Protein AF-A0A9E1IN15-F1 (afdb_monomer)

Structure (mmCIF, N/CA/C/O backbone):
data_AF-A0A9E1IN15-F1
#
_entry.id   AF-A0A9E1IN15-F1
#
loop_
_atom_site.group_PDB
_atom_site.id
_atom_site.type_symbol
_atom_site.label_atom_id
_atom_site.label_alt_id
_atom_site.label_comp_id
_atom_site.label_asym_id
_atom_site.label_entity_id
_atom_site.label_seq_id
_atom_site.pdbx_PDB_ins_code
_atom_site.Cartn_x
_atom_site.Cartn_y
_atom_site.Cartn_z
_atom_site.occupancy
_atom_site.B_iso_or_equiv
_atom_site.auth_seq_id
_atom_site.auth_comp_id
_atom_site.auth_asym_id
_atom_site.auth_atom_id
_atom_site.pdbx_PDB_model_num
ATOM 1 N N . MET A 1 1 ? -15.281 15.536 -15.758 1.00 27.16 1 MET A N 1
ATOM 2 C CA . MET A 1 1 ? -14.196 16.425 -15.290 1.00 27.16 1 MET A CA 1
ATOM 3 C C . MET A 1 1 ? -14.604 16.867 -13.894 1.00 27.16 1 MET A C 1
ATOM 5 O O . MET A 1 1 ? -15.656 17.480 -13.789 1.00 27.16 1 MET A O 1
ATOM 9 N N . ILE A 1 2 ? -13.903 16.438 -12.840 1.00 27.16 2 ILE A N 1
ATOM 10 C CA . ILE A 1 2 ? -14.243 16.814 -11.455 1.00 27.16 2 ILE A CA 1
ATOM 11 C C . ILE A 1 2 ? -13.610 18.193 -11.209 1.00 27.16 2 ILE A C 1
ATOM 13 O O . ILE A 1 2 ? -12.389 18.303 -11.334 1.00 27.16 2 ILE A O 1
ATOM 17 N N . PRO A 1 3 ? -14.390 19.254 -10.943 1.00 25.53 3 PRO A N 1
ATOM 18 C CA . PRO A 1 3 ? -13.851 20.591 -10.720 1.00 25.53 3 PRO A CA 1
ATOM 19 C C . PRO A 1 3 ? -12.896 20.632 -9.521 1.00 25.53 3 PRO A C 1
ATOM 21 O O . PRO A 1 3 ? -13.072 19.907 -8.542 1.00 25.53 3 PRO A O 1
ATOM 24 N N . ARG A 1 4 ? -11.890 21.510 -9.585 1.00 30.14 4 ARG A N 1
ATOM 25 C CA . ARG A 1 4 ? -10.843 21.689 -8.562 1.00 30.14 4 ARG A CA 1
ATOM 26 C C . ARG A 1 4 ? -11.421 21.954 -7.166 1.00 30.14 4 ARG A C 1
ATOM 28 O O . ARG A 1 4 ? -10.880 21.454 -6.182 1.00 30.14 4 ARG A O 1
ATOM 35 N N . GLU A 1 5 ? -12.539 22.673 -7.084 1.00 27.27 5 GLU A N 1
ATOM 36 C CA . GLU A 1 5 ? -13.287 22.871 -5.840 1.00 27.27 5 GLU A CA 1
ATOM 37 C C . GLU A 1 5 ? -13.858 21.573 -5.238 1.00 27.27 5 GLU A C 1
ATOM 39 O O . GLU A 1 5 ? -13.898 21.452 -4.019 1.00 27.27 5 GLU A O 1
ATOM 44 N N . GLN A 1 6 ? -14.225 20.563 -6.034 1.00 28.14 6 GLN A N 1
ATOM 45 C CA . GLN A 1 6 ? -14.775 19.302 -5.514 1.00 28.14 6 GLN A CA 1
ATOM 46 C C . GLN A 1 6 ? -13.704 18.398 -4.884 1.00 28.14 6 GLN A C 1
ATOM 48 O O . GLN A 1 6 ? -13.996 17.701 -3.919 1.00 28.14 6 GLN A O 1
ATOM 53 N N . VAL A 1 7 ? -12.454 18.450 -5.356 1.00 31.36 7 VAL A N 1
ATOM 54 C CA . VAL A 1 7 ? -11.326 17.700 -4.761 1.00 31.36 7 VAL A CA 1
ATOM 55 C C . VAL A 1 7 ? -10.975 18.234 -3.365 1.00 31.36 7 VAL A C 1
ATOM 57 O O . VAL A 1 7 ? -10.710 17.458 -2.450 1.00 31.36 7 VAL A O 1
ATOM 60 N N . LEU A 1 8 ? -11.033 19.558 -3.183 1.00 29.69 8 LEU A N 1
ATOM 61 C CA . LEU A 1 8 ? -10.812 20.216 -1.890 1.00 29.69 8 LEU A CA 1
ATOM 62 C C . LEU A 1 8 ? -11.999 20.027 -0.934 1.00 29.69 8 LEU A C 1
ATOM 64 O O . LEU A 1 8 ? -11.804 19.849 0.265 1.00 29.69 8 LEU A O 1
ATOM 68 N N . VAL A 1 9 ? -13.226 20.013 -1.463 1.00 29.39 9 VAL A N 1
ATOM 69 C CA . VAL A 1 9 ? -14.440 19.738 -0.683 1.00 29.39 9 VAL A CA 1
ATOM 70 C C . VAL A 1 9 ? -14.479 18.291 -0.196 1.00 29.39 9 VAL A C 1
ATOM 72 O O . VAL A 1 9 ? -14.886 18.080 0.939 1.00 29.39 9 VAL A O 1
ATOM 75 N N . LEU A 1 10 ? -13.996 17.318 -0.976 1.00 30.75 10 LEU A N 1
ATOM 76 C CA . LEU A 1 10 ? -13.870 15.930 -0.520 1.00 30.75 10 LEU A CA 1
ATOM 77 C C . LEU A 1 10 ? -12.906 15.835 0.674 1.00 30.75 10 LEU A C 1
ATOM 79 O O . LEU A 1 10 ? -13.307 15.355 1.724 1.00 30.75 10 LEU A O 1
ATOM 83 N N . ALA A 1 11 ? -11.707 16.422 0.593 1.00 31.83 11 ALA A N 1
ATOM 84 C CA . ALA A 1 11 ? -10.759 16.452 1.716 1.00 31.83 11 ALA A CA 1
ATOM 85 C C . ALA A 1 11 ? -11.288 17.211 2.960 1.00 31.83 11 ALA A C 1
ATOM 87 O O . ALA A 1 11 ? -11.011 16.830 4.098 1.00 31.83 11 ALA A O 1
ATOM 88 N N . ALA A 1 12 ? -12.088 18.266 2.769 1.00 30.22 12 ALA A N 1
ATOM 89 C CA . ALA A 1 12 ? -12.689 19.032 3.863 1.00 30.22 12 ALA A CA 1
ATOM 90 C C . ALA A 1 12 ? -13.914 18.336 4.497 1.00 30.22 12 ALA A C 1
ATOM 92 O O . ALA A 1 12 ? -14.091 18.411 5.718 1.00 30.22 12 ALA A O 1
ATOM 93 N N . GLN A 1 13 ? -14.738 17.646 3.699 1.00 28.88 13 GLN A N 1
ATOM 94 C CA . GLN A 1 13 ? -15.875 16.831 4.153 1.00 28.88 13 GLN A CA 1
ATOM 95 C C . GLN A 1 13 ? -15.416 15.553 4.870 1.00 28.88 13 GLN A C 1
ATOM 97 O O . GLN A 1 13 ? -16.058 15.142 5.838 1.00 28.88 13 GLN A O 1
ATOM 102 N N . GLU A 1 14 ? -14.262 15.000 4.488 1.00 36.75 14 GLU A N 1
ATOM 103 C CA . GLU A 1 14 ? -13.586 13.931 5.233 1.00 36.75 14 GLU A CA 1
ATOM 104 C C . GLU A 1 14 ? -13.243 14.363 6.661 1.00 36.75 14 GLU A C 1
ATOM 106 O O . GLU A 1 14 ? -13.531 13.645 7.620 1.00 36.75 14 GLU A O 1
ATOM 111 N N . SER A 1 15 ? -12.745 15.592 6.845 1.00 34.12 15 SER A N 1
ATOM 112 C CA . SER A 1 15 ? -12.464 16.111 8.188 1.00 34.12 15 SER A CA 1
ATOM 113 C C . SER A 1 15 ? -13.718 16.254 9.057 1.00 34.12 15 SER A C 1
ATOM 115 O O . SER A 1 15 ? -13.601 16.257 10.277 1.00 34.12 15 SER A O 1
ATOM 117 N N . SER A 1 16 ? -14.911 16.434 8.473 1.00 29.45 16 SER A N 1
ATOM 118 C CA . SER A 1 16 ? -16.148 16.716 9.217 1.00 29.45 16 SER A CA 1
ATOM 119 C C . SER A 1 16 ? -16.997 15.474 9.501 1.00 29.45 16 SER A C 1
ATOM 121 O O . SER A 1 16 ? -17.692 15.457 10.515 1.00 29.45 16 SER A O 1
ATOM 123 N N . ARG A 1 17 ? -16.904 14.413 8.687 1.00 33.03 17 ARG A N 1
ATOM 124 C CA . ARG A 1 17 ? -17.549 13.114 8.968 1.00 33.03 17 ARG A CA 1
ATOM 125 C C . ARG A 1 17 ? -16.711 12.210 9.871 1.00 33.03 17 ARG A C 1
ATOM 127 O O . ARG A 1 17 ? -17.271 11.588 10.768 1.00 33.03 17 ARG A O 1
ATOM 134 N N . LEU A 1 18 ? -15.384 12.215 9.734 1.00 34.28 18 LEU A N 1
ATOM 135 C CA . LEU A 1 18 ? -14.479 11.515 10.662 1.00 34.28 18 LEU A CA 1
ATOM 136 C C . LEU A 1 18 ? -14.349 12.227 12.022 1.00 34.28 18 LEU A C 1
ATOM 138 O O . LEU A 1 18 ? -13.999 11.607 13.027 1.00 34.28 18 LEU A O 1
ATOM 142 N N . ARG A 1 19 ? -14.734 13.511 12.077 1.00 34.16 19 ARG A N 1
ATOM 143 C CA . ARG A 1 19 ? -14.941 14.297 13.307 1.00 34.16 19 ARG A CA 1
ATOM 144 C C . ARG A 1 19 ? -15.939 13.654 14.279 1.00 34.16 19 ARG A C 1
ATOM 146 O O . ARG A 1 19 ? -15.857 13.928 15.466 1.00 34.16 19 ARG A O 1
ATOM 153 N N . GLY A 1 20 ? -16.856 12.811 13.793 1.00 26.72 20 GLY A N 1
ATOM 154 C CA . GLY A 1 20 ? -17.881 12.163 14.617 1.00 26.72 20 GLY A CA 1
ATOM 155 C C . GLY A 1 20 ? -17.454 10.867 15.316 1.00 26.72 20 GLY A C 1
ATOM 156 O O . GLY A 1 20 ? -18.243 10.348 16.097 1.00 26.72 20 GLY A O 1
ATOM 157 N N . GLY A 1 21 ? -16.254 10.334 15.045 1.00 33.56 21 GLY A N 1
ATOM 158 C CA . GLY A 1 21 ? -15.818 9.041 15.606 1.00 33.56 21 GLY A CA 1
ATOM 159 C C . GLY A 1 21 ? -14.362 8.958 16.078 1.00 33.56 21 GLY A C 1
ATOM 160 O O . GLY A 1 21 ? -14.040 8.067 16.858 1.00 33.56 21 GLY A O 1
ATOM 161 N N . LEU A 1 22 ? -13.484 9.877 15.650 1.00 34.28 22 LEU A N 1
ATOM 162 C CA . LEU A 1 22 ? -12.040 9.838 15.959 1.00 34.28 22 LEU A CA 1
ATOM 163 C C . LEU A 1 22 ? -11.517 11.036 16.760 1.00 34.28 22 LEU A C 1
ATOM 165 O O . LEU A 1 22 ? -10.339 11.061 17.109 1.00 34.28 22 LEU A O 1
ATOM 169 N N . VAL A 1 23 ? -12.356 12.033 17.052 1.00 32.78 23 VAL A N 1
ATOM 170 C CA . VAL A 1 23 ? -11.923 13.288 17.682 1.00 32.78 23 VAL A CA 1
ATOM 171 C C . VAL A 1 23 ? -12.600 13.459 19.037 1.00 32.78 23 VAL A C 1
ATOM 173 O O . VAL A 1 23 ? -13.522 14.246 19.177 1.00 32.78 23 VAL A O 1
ATOM 176 N N . ASP A 1 24 ? -12.094 12.746 20.040 1.00 28.42 24 ASP A N 1
ATOM 177 C CA . ASP A 1 24 ? -12.328 13.075 21.456 1.00 28.42 24 ASP A CA 1
ATOM 178 C C . ASP A 1 24 ? -10.993 13.203 22.219 1.00 28.42 24 ASP A C 1
ATOM 180 O O . ASP A 1 24 ? -10.857 12.864 23.390 1.00 28.42 24 ASP A O 1
ATOM 184 N N . ALA A 1 25 ? -9.966 13.701 21.519 1.00 30.14 25 ALA A N 1
ATOM 185 C CA . ALA A 1 25 ? -8.617 13.913 22.055 1.00 30.14 25 ALA A CA 1
ATOM 186 C C . ALA A 1 25 ? -8.134 15.379 21.983 1.00 30.14 25 ALA A C 1
ATOM 188 O O . ALA A 1 25 ? -6.949 15.642 22.153 1.00 30.14 25 ALA A O 1
ATOM 189 N N . GLY A 1 26 ? -9.030 16.348 21.746 1.00 24.02 26 GLY A N 1
ATOM 190 C CA . GLY A 1 26 ? -8.710 17.773 21.928 1.00 24.02 26 GLY A CA 1
ATOM 191 C C . GLY A 1 26 ? -7.828 18.431 20.855 1.00 24.02 26 GLY A C 1
ATOM 192 O O . GLY A 1 26 ? -7.171 19.426 21.149 1.00 24.02 26 GLY A O 1
ATOM 193 N N . TRP A 1 27 ? -7.820 17.929 19.615 1.00 28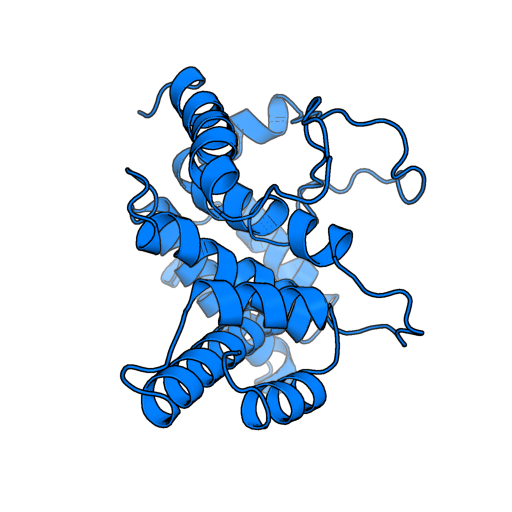.34 27 TRP A N 1
ATOM 194 C CA . TRP A 1 27 ? -7.049 18.528 18.515 1.00 28.34 27 TRP A CA 1
ATOM 195 C C . TRP A 1 27 ? -7.894 19.491 17.668 1.00 28.34 27 TRP A C 1
ATOM 197 O O . TRP A 1 27 ? -8.878 19.093 17.041 1.00 28.34 27 TRP A O 1
ATOM 207 N N . THR A 1 28 ? -7.494 20.764 17.615 1.00 24.17 28 THR A N 1
ATOM 208 C CA . THR A 1 28 ? -8.045 21.775 16.698 1.00 24.17 28 THR A CA 1
ATOM 209 C C . THR A 1 28 ? -7.416 21.606 15.312 1.00 24.17 28 THR A C 1
ATOM 211 O O . THR A 1 28 ? -6.206 21.742 15.160 1.00 24.17 28 THR A O 1
ATOM 214 N N . LEU A 1 29 ? -8.226 21.310 14.292 1.00 33.81 29 LEU A N 1
ATOM 215 C CA . LEU A 1 29 ? -7.780 21.180 12.899 1.00 33.81 29 LEU A CA 1
ATOM 216 C C . LEU A 1 29 ? -7.476 22.574 12.311 1.00 33.81 29 LEU A C 1
ATOM 218 O O . LEU A 1 29 ? -8.398 23.311 11.962 1.00 33.81 29 LEU A O 1
ATOM 222 N N . THR A 1 30 ? -6.199 22.931 12.186 1.00 27.64 30 THR A N 1
ATOM 223 C CA . THR A 1 30 ? -5.730 24.048 11.348 1.00 27.64 30 THR A CA 1
ATOM 224 C C . THR A 1 30 ? -4.791 23.486 10.280 1.00 27.64 30 THR A C 1
ATOM 226 O O . THR A 1 30 ? -3.739 22.978 10.636 1.00 27.64 30 THR A O 1
ATOM 229 N N . ASP A 1 31 ? -5.227 23.523 9.015 1.00 30.30 31 ASP A N 1
ATOM 230 C CA . ASP A 1 31 ? -4.510 23.251 7.752 1.00 30.30 31 ASP A CA 1
ATOM 231 C C . ASP A 1 31 ? -3.386 22.185 7.738 1.00 30.30 31 ASP A C 1
ATOM 233 O O . ASP A 1 31 ? -2.277 22.359 8.229 1.00 30.30 31 ASP A O 1
ATOM 237 N N . THR A 1 32 ? -3.704 21.068 7.078 1.00 38.19 32 THR A N 1
ATOM 238 C CA . THR A 1 32 ? -3.012 19.769 7.042 1.00 38.19 32 THR A CA 1
ATOM 239 C C . THR A 1 32 ? -1.691 19.724 6.259 1.00 38.19 32 THR A C 1
ATOM 241 O O . THR A 1 32 ? -1.639 20.135 5.099 1.00 38.19 32 THR A O 1
ATOM 244 N N . ASP A 1 33 ? -0.685 19.078 6.854 1.00 36.41 33 ASP A N 1
ATOM 245 C CA . ASP A 1 33 ? 0.590 18.636 6.271 1.00 36.41 33 ASP A CA 1
ATOM 246 C C . ASP A 1 33 ? 0.461 17.306 5.516 1.00 36.41 33 ASP A C 1
ATOM 248 O O . ASP A 1 33 ? 0.051 16.323 6.110 1.00 36.41 33 ASP A O 1
ATOM 252 N N . CYS A 1 34 ? 0.874 17.190 4.250 1.00 40.75 34 CYS A N 1
ATOM 253 C CA . CYS A 1 34 ? 1.199 15.874 3.674 1.00 40.75 34 CYS A CA 1
ATOM 254 C C . CYS A 1 34 ? 2.309 15.986 2.624 1.00 40.75 34 CYS A C 1
ATOM 256 O O . CYS A 1 34 ? 2.276 16.871 1.770 1.00 40.75 34 CYS A O 1
ATOM 258 N N . GLY A 1 35 ? 3.267 15.056 2.634 1.00 36.53 35 GLY A N 1
ATOM 259 C CA . GLY A 1 35 ? 4.293 14.950 1.597 1.00 36.53 35 GLY A CA 1
ATOM 260 C C . GLY A 1 35 ? 3.909 13.904 0.554 1.00 36.53 35 GLY A C 1
ATOM 261 O O . GLY A 1 35 ? 3.852 12.731 0.890 1.00 36.53 35 GLY A O 1
ATOM 262 N N . MET A 1 36 ? 3.697 14.299 -0.707 1.00 37.69 36 MET A N 1
ATOM 263 C CA . MET A 1 36 ? 3.670 13.339 -1.820 1.00 37.69 36 MET A CA 1
ATOM 264 C C . MET A 1 36 ? 5.094 12.829 -2.069 1.00 37.69 36 MET A C 1
ATOM 266 O O . MET A 1 36 ? 5.941 13.548 -2.611 1.00 37.69 36 MET A O 1
ATOM 270 N N . GLY A 1 37 ? 5.389 11.607 -1.641 1.00 34.16 37 GLY A N 1
ATOM 271 C CA . GLY A 1 37 ? 6.716 11.023 -1.726 1.00 34.16 37 GLY A CA 1
ATOM 272 C C . GLY A 1 37 ? 7.048 10.463 -3.112 1.00 34.16 37 GLY A C 1
ATOM 273 O O . GLY A 1 37 ? 6.373 9.597 -3.648 1.00 34.16 37 GLY A O 1
ATOM 274 N N . THR A 1 38 ? 8.219 10.856 -3.623 1.00 36.44 38 THR A N 1
ATOM 275 C CA . THR A 1 38 ? 9.099 10.132 -4.576 1.00 36.44 38 THR A CA 1
ATOM 276 C C . THR A 1 38 ? 9.026 10.388 -6.088 1.00 36.44 38 THR A C 1
ATOM 278 O O . THR A 1 38 ? 10.039 10.129 -6.736 1.00 36.44 38 THR A O 1
ATOM 281 N N . TYR A 1 39 ? 7.973 10.979 -6.669 1.00 35.81 39 TYR A N 1
ATOM 282 C CA . TYR A 1 39 ? 8.012 11.362 -8.105 1.00 35.81 39 TYR A CA 1
ATOM 283 C C . TYR A 1 39 ? 8.665 12.711 -8.391 1.00 35.81 39 TYR A C 1
ATOM 285 O O . TYR A 1 39 ? 9.141 12.952 -9.497 1.00 35.81 39 TYR A O 1
ATOM 293 N N . PHE A 1 40 ? 8.726 13.574 -7.382 1.00 30.38 40 PHE A N 1
ATOM 294 C CA . PHE A 1 40 ? 9.215 14.940 -7.502 1.00 30.38 40 PHE A CA 1
ATOM 295 C C . PHE A 1 40 ? 10.371 15.151 -6.522 1.00 30.38 40 PHE A C 1
ATOM 297 O O . PHE A 1 40 ? 10.234 15.853 -5.527 1.00 30.38 40 PHE A O 1
ATOM 304 N N . ARG A 1 41 ? 11.512 14.491 -6.758 1.00 25.17 41 ARG A N 1
ATOM 305 C CA . ARG A 1 41 ? 12.757 14.835 -6.058 1.00 25.17 41 ARG A CA 1
ATOM 306 C C . ARG A 1 41 ? 13.463 15.959 -6.812 1.00 25.17 41 ARG A C 1
ATOM 308 O O . ARG A 1 41 ? 14.225 15.684 -7.730 1.00 25.17 41 ARG A O 1
ATOM 315 N N . ASP A 1 42 ? 13.231 17.191 -6.371 1.00 22.20 42 ASP A N 1
ATOM 316 C CA . ASP A 1 42 ? 14.348 18.114 -6.171 1.00 22.20 42 ASP A CA 1
ATOM 317 C C . ASP A 1 42 ? 14.801 17.959 -4.713 1.00 22.20 42 ASP A C 1
ATOM 319 O O . ASP A 1 42 ? 13.988 17.792 -3.803 1.00 22.20 42 ASP A O 1
ATOM 323 N N . ILE A 1 43 ? 16.115 17.916 -4.544 1.00 24.75 43 ILE A N 1
ATOM 324 C CA . ILE A 1 43 ? 16.871 17.743 -3.304 1.00 24.75 43 ILE A CA 1
ATOM 325 C C . ILE A 1 43 ? 16.629 18.922 -2.335 1.00 24.75 43 ILE A C 1
ATOM 327 O O . ILE A 1 43 ? 16.399 20.038 -2.786 1.00 24.75 43 ILE A O 1
ATOM 331 N N . ASP A 1 44 ? 16.708 18.626 -1.027 1.00 21.39 44 ASP A N 1
ATOM 332 C CA . ASP A 1 44 ? 16.627 19.513 0.158 1.00 21.39 44 ASP A CA 1
ATOM 333 C C . ASP A 1 44 ? 15.264 19.669 0.864 1.00 21.39 44 ASP A C 1
ATOM 335 O O . ASP A 1 44 ? 14.669 20.740 0.876 1.00 21.39 44 ASP A O 1
ATOM 339 N N . ALA A 1 45 ? 14.805 18.613 1.554 1.00 24.98 45 ALA A N 1
ATOM 340 C CA . ALA A 1 45 ? 13.934 18.741 2.737 1.00 24.98 45 ALA A CA 1
ATOM 341 C C . ALA A 1 45 ? 13.891 17.423 3.540 1.00 24.98 45 ALA A C 1
ATOM 343 O O . ALA A 1 45 ? 12.972 16.619 3.408 1.00 24.98 45 ALA A O 1
ATOM 344 N N . ILE A 1 46 ? 14.913 17.177 4.366 1.00 27.30 46 ILE A N 1
ATOM 345 C CA . ILE A 1 46 ? 14.865 16.169 5.449 1.00 27.30 46 ILE A CA 1
ATOM 346 C C . ILE A 1 46 ? 14.558 16.821 6.812 1.00 27.30 46 ILE A C 1
ATOM 348 O O . ILE A 1 46 ? 14.416 16.129 7.813 1.00 27.30 46 ILE A O 1
ATOM 352 N N . ALA A 1 47 ? 14.369 18.136 6.892 1.00 24.62 47 ALA A N 1
ATOM 353 C CA . ALA A 1 47 ? 14.167 18.812 8.167 1.00 24.62 47 ALA A CA 1
ATOM 354 C C . ALA A 1 47 ? 12.899 19.667 8.155 1.00 24.62 47 ALA A C 1
ATOM 356 O O . ALA A 1 47 ? 12.679 20.425 7.218 1.00 24.62 47 ALA A O 1
ATOM 357 N N . HIS A 1 48 ? 12.148 19.563 9.255 1.00 24.64 48 HIS A N 1
ATOM 358 C CA . HIS A 1 48 ? 11.029 20.412 9.683 1.00 24.64 48 HIS A CA 1
ATOM 359 C C . HIS A 1 48 ? 9.615 19.908 9.364 1.00 24.64 48 HIS A C 1
ATOM 361 O O . HIS A 1 48 ? 8.886 20.460 8.554 1.00 24.64 48 HIS A O 1
ATOM 367 N N . TYR A 1 49 ? 9.193 18.930 10.173 1.00 33.00 49 TYR A N 1
ATOM 368 C CA . TYR A 1 49 ? 7.796 18.657 10.549 1.00 33.00 49 TYR A CA 1
ATOM 369 C C . TYR A 1 49 ? 7.171 19.795 11.404 1.00 33.00 49 TYR A C 1
ATOM 371 O O . TYR A 1 49 ? 6.428 19.520 12.340 1.00 33.00 49 TYR A O 1
ATOM 379 N N . ALA A 1 50 ? 7.530 21.065 11.173 1.00 27.00 50 ALA A N 1
ATOM 380 C CA . ALA A 1 50 ? 7.219 22.150 12.113 1.00 27.00 50 ALA A CA 1
ATOM 381 C C . ALA A 1 50 ? 6.328 23.276 11.567 1.00 27.00 50 ALA A C 1
ATOM 383 O O . ALA A 1 50 ? 5.784 24.000 12.388 1.00 27.00 50 ALA A O 1
ATOM 384 N N . ASP A 1 51 ? 6.132 23.426 10.250 1.00 27.45 51 ASP A N 1
ATOM 385 C CA . ASP A 1 51 ? 5.313 24.525 9.716 1.00 27.45 51 ASP A CA 1
ATOM 386 C C . ASP A 1 51 ? 4.502 24.110 8.483 1.00 27.45 51 ASP A C 1
ATOM 388 O O . ASP A 1 51 ? 5.020 23.937 7.376 1.00 27.45 51 ASP A O 1
ATOM 392 N N . SER A 1 52 ? 3.200 23.963 8.708 1.00 31.08 52 SER A N 1
ATOM 393 C CA . SER A 1 52 ? 2.309 23.136 7.910 1.00 31.08 52 SER A CA 1
ATOM 394 C C . SER A 1 52 ? 1.712 23.820 6.680 1.00 31.08 52 SER A C 1
ATOM 396 O O . SER A 1 52 ? 0.712 24.531 6.801 1.00 31.08 52 SER A O 1
ATOM 398 N N . ARG A 1 53 ? 2.293 23.636 5.477 1.00 29.47 53 ARG A N 1
ATOM 399 C CA . ARG A 1 53 ? 1.704 24.100 4.194 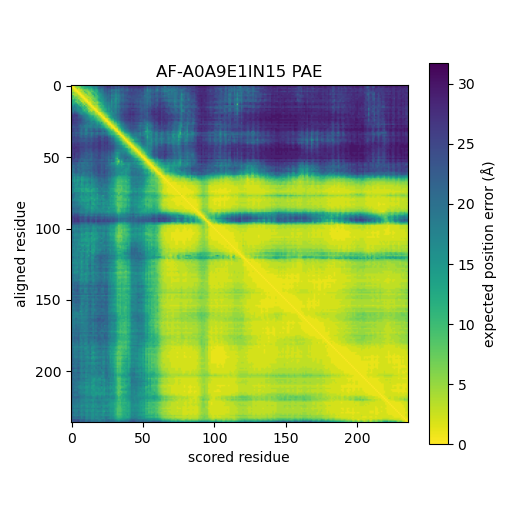1.00 29.47 53 ARG A CA 1
ATOM 400 C C . ARG A 1 53 ? 2.067 23.225 2.988 1.00 29.47 53 ARG A C 1
ATOM 402 O O . ARG A 1 53 ? 3.228 22.909 2.746 1.00 29.47 53 ARG A O 1
ATOM 409 N N . TRP A 1 54 ? 1.069 22.954 2.142 1.00 38.12 54 TRP A N 1
ATOM 410 C CA . TRP A 1 54 ? 1.230 22.297 0.839 1.00 38.12 54 TRP A CA 1
ATOM 411 C C . TRP A 1 54 ? 1.771 23.224 -0.254 1.00 38.12 54 TRP A C 1
ATOM 413 O O . TRP A 1 54 ? 1.237 24.308 -0.490 1.00 38.12 54 TRP A O 1
ATOM 423 N N . ILE A 1 55 ? 2.720 22.722 -1.047 1.00 33.03 55 ILE A N 1
ATOM 424 C CA . ILE A 1 55 ? 3.072 23.286 -2.355 1.00 33.03 55 ILE A CA 1
ATOM 425 C C . ILE A 1 55 ? 2.952 22.174 -3.398 1.00 33.03 55 ILE A C 1
ATOM 427 O O . ILE A 1 55 ? 3.905 21.441 -3.657 1.00 33.03 55 ILE A O 1
ATOM 431 N N . ILE A 1 56 ? 1.791 22.050 -4.048 1.00 35.06 56 ILE A N 1
ATOM 432 C CA . ILE A 1 56 ? 1.737 21.305 -5.310 1.00 35.06 56 ILE A CA 1
ATOM 433 C C . ILE A 1 56 ? 2.309 22.229 -6.382 1.00 35.06 56 ILE A C 1
ATOM 435 O O . ILE A 1 56 ? 1.686 23.232 -6.736 1.00 35.06 56 ILE A O 1
ATOM 439 N N . ARG A 1 57 ? 3.511 21.926 -6.891 1.00 29.50 57 ARG A N 1
ATOM 440 C CA . ARG A 1 57 ? 4.092 22.713 -7.988 1.00 29.50 57 ARG A CA 1
ATOM 441 C C . ARG A 1 57 ? 3.101 22.704 -9.168 1.00 29.50 57 ARG A C 1
ATOM 443 O O . ARG A 1 57 ? 2.719 21.619 -9.606 1.00 29.50 57 ARG A O 1
ATOM 450 N N . PRO A 1 58 ? 2.703 23.860 -9.732 1.00 30.03 58 PRO A N 1
ATOM 451 C CA . PRO A 1 58 ? 1.740 23.919 -10.839 1.00 30.03 58 PRO A CA 1
ATOM 452 C C . PRO A 1 58 ? 2.112 23.031 -12.041 1.00 30.03 58 PRO A C 1
ATOM 454 O O . PRO A 1 58 ? 1.243 22.463 -12.696 1.00 30.03 58 PRO A O 1
ATOM 457 N N . ALA A 1 59 ? 3.412 22.836 -12.286 1.00 32.34 59 ALA A N 1
ATOM 458 C CA . ALA A 1 59 ? 3.920 21.938 -13.322 1.00 32.34 59 ALA A CA 1
ATOM 459 C C . ALA A 1 59 ? 3.597 20.445 -13.075 1.00 32.34 59 ALA A C 1
ATOM 461 O O . ALA A 1 59 ? 3.388 19.698 -14.031 1.00 32.34 59 ALA A O 1
ATOM 462 N N . ALA A 1 60 ? 3.511 20.008 -11.813 1.00 37.38 60 ALA A N 1
ATOM 463 C CA . ALA A 1 60 ? 3.149 18.640 -11.434 1.00 37.38 60 ALA A CA 1
ATOM 464 C C . ALA A 1 60 ? 1.647 18.370 -11.631 1.00 37.38 60 ALA A C 1
ATOM 466 O O . ALA A 1 60 ? 1.274 17.311 -12.118 1.00 37.38 60 ALA A O 1
ATOM 467 N N . VAL A 1 61 ? 0.782 19.350 -11.339 1.00 36.78 61 VAL A N 1
ATOM 468 C CA . VAL A 1 61 ? -0.677 19.236 -11.563 1.00 36.78 61 VAL A CA 1
ATOM 469 C C . VAL A 1 61 ? -1.009 19.123 -13.048 1.00 36.78 61 VAL A C 1
ATOM 471 O O . VAL A 1 61 ? -1.877 18.346 -13.428 1.00 36.78 61 VAL A O 1
ATOM 474 N N . ASN A 1 62 ? -0.300 19.870 -13.896 1.00 39.69 62 ASN A N 1
ATOM 475 C CA . ASN A 1 62 ? -0.545 19.862 -15.340 1.00 39.69 62 ASN A CA 1
ATOM 476 C C . ASN A 1 62 ? -0.025 18.596 -16.042 1.00 39.69 62 ASN A C 1
ATOM 478 O O . ASN A 1 62 ? -0.435 18.317 -17.165 1.00 39.69 62 ASN A O 1
ATOM 482 N N . SER A 1 63 ? 0.870 17.839 -15.402 1.00 49.22 63 SER A N 1
ATOM 483 C CA . SER A 1 63 ? 1.449 16.601 -15.944 1.00 49.22 63 SER A CA 1
ATOM 484 C C . SER A 1 63 ? 0.903 15.328 -15.287 1.00 49.22 63 SER A C 1
ATOM 486 O O . SER A 1 63 ? 1.130 14.235 -15.808 1.00 49.22 63 SER A O 1
ATOM 488 N N . PHE A 1 64 ? 0.165 15.450 -14.179 1.00 56.75 64 PHE A N 1
ATOM 489 C CA . PHE A 1 64 ? -0.442 14.328 -13.473 1.00 56.75 64 PHE A CA 1
ATOM 490 C C . PHE A 1 64 ? -1.913 14.159 -13.880 1.00 56.75 64 PHE A C 1
ATOM 492 O O . PHE A 1 64 ? -2.696 15.105 -13.755 1.00 56.75 64 PHE A O 1
ATOM 499 N N . PRO A 1 65 ? -2.335 12.973 -14.352 1.00 64.50 65 PRO A N 1
ATOM 500 C CA . PRO A 1 65 ? -3.730 12.757 -14.705 1.00 64.50 65 PRO A CA 1
ATOM 501 C C . PRO A 1 65 ? -4.634 12.985 -13.487 1.00 64.50 65 PRO A C 1
ATOM 503 O O . PRO A 1 65 ? -4.521 12.284 -12.485 1.00 64.50 65 PRO A O 1
ATOM 506 N N . GLN A 1 66 ? -5.565 13.942 -13.583 1.00 66.06 66 GLN A N 1
ATOM 507 C CA . GLN A 1 66 ? -6.456 14.328 -12.475 1.00 66.06 66 GLN A CA 1
ATOM 508 C C . GLN A 1 66 ? -7.220 13.144 -11.874 1.00 66.06 66 GLN A C 1
ATOM 510 O O . GLN A 1 66 ? -7.505 13.123 -10.681 1.00 66.06 66 GLN A O 1
ATOM 515 N N . VAL A 1 67 ? -7.518 12.140 -12.701 1.00 67.56 67 VAL A N 1
ATOM 516 C CA . VAL A 1 67 ? -8.202 10.915 -12.282 1.00 67.56 67 VAL A CA 1
ATOM 517 C C . VAL A 1 67 ? -7.425 10.152 -11.197 1.00 67.56 67 VAL A C 1
ATOM 519 O O . VAL A 1 67 ? -8.036 9.482 -10.377 1.00 67.56 67 VAL A O 1
ATOM 522 N N . LEU A 1 68 ? -6.096 10.290 -11.134 1.00 72.81 68 LEU A N 1
ATOM 523 C CA . LEU A 1 68 ? -5.234 9.610 -10.162 1.00 72.81 68 LEU A CA 1
ATOM 524 C C . LEU A 1 68 ? -5.073 10.385 -8.843 1.00 72.81 68 LEU A C 1
ATOM 526 O O . LEU A 1 68 ? -4.455 9.876 -7.912 1.00 72.81 68 LEU A O 1
ATOM 530 N N . LEU A 1 69 ? -5.602 11.611 -8.739 1.00 72.94 69 LEU A N 1
ATOM 531 C CA . LEU A 1 69 ? -5.417 12.449 -7.548 1.00 72.94 69 LEU A CA 1
ATOM 532 C C . LEU A 1 69 ? -6.112 11.877 -6.313 1.00 72.94 69 LEU A C 1
ATOM 534 O O . LEU A 1 69 ? -5.561 11.964 -5.224 1.00 72.94 69 LEU A O 1
ATOM 538 N N . SER A 1 70 ? -7.296 11.283 -6.478 1.00 74.12 70 SER A N 1
ATOM 539 C CA . SER A 1 70 ? -8.045 10.695 -5.362 1.00 74.12 70 SER A CA 1
ATOM 540 C C . SER A 1 70 ? -7.294 9.535 -4.686 1.00 74.12 70 SER A C 1
ATOM 542 O O . SER A 1 70 ? -7.017 9.656 -3.491 1.00 74.12 70 SER A O 1
ATOM 544 N N . PRO A 1 71 ? -6.883 8.462 -5.398 1.00 76.81 71 PRO A N 1
ATOM 545 C CA . PRO A 1 71 ? -6.120 7.384 -4.766 1.00 76.81 71 PRO A CA 1
ATOM 546 C C . PRO A 1 71 ? -4.752 7.862 -4.261 1.00 76.81 71 PRO A C 1
ATOM 548 O O . PRO A 1 71 ? -4.304 7.419 -3.209 1.00 76.81 71 PRO A O 1
ATOM 551 N N . MET A 1 72 ? -4.110 8.822 -4.938 1.00 80.31 72 MET A N 1
ATOM 552 C CA . MET A 1 72 ? -2.8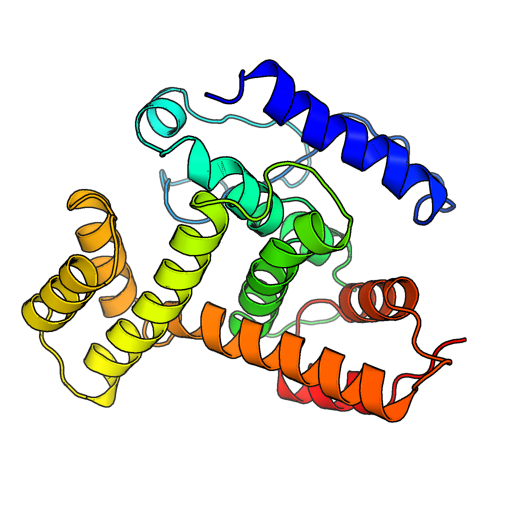60 9.412 -4.447 1.00 80.31 72 MET A CA 1
ATOM 553 C C . MET A 1 72 ? -3.046 10.156 -3.117 1.00 80.31 72 MET A C 1
ATOM 555 O O . MET A 1 72 ? -2.236 10.002 -2.208 1.00 80.31 72 MET A O 1
ATOM 559 N N . ALA A 1 73 ? -4.114 10.946 -2.977 1.00 76.25 73 ALA A N 1
ATOM 560 C CA . ALA A 1 73 ? -4.408 11.654 -1.734 1.00 76.25 73 ALA A CA 1
ATOM 561 C C . ALA A 1 73 ? -4.662 10.673 -0.582 1.00 76.25 73 ALA A C 1
ATOM 563 O O . ALA A 1 73 ? -4.134 10.865 0.510 1.00 76.25 73 ALA A O 1
ATOM 564 N N . ALA A 1 74 ? -5.399 9.591 -0.839 1.00 79.19 74 ALA A N 1
ATOM 565 C CA . ALA A 1 74 ? -5.613 8.537 0.146 1.00 79.19 74 ALA A CA 1
ATOM 566 C C . ALA A 1 74 ? -4.301 7.854 0.564 1.00 79.19 74 ALA A C 1
ATOM 568 O O . ALA A 1 74 ? -4.101 7.589 1.747 1.00 79.19 74 ALA A O 1
ATOM 569 N N . HIS A 1 75 ? -3.397 7.623 -0.393 1.00 87.69 75 HIS A N 1
ATOM 570 C CA . HIS A 1 75 ? -2.091 7.005 -0.166 1.00 87.69 75 HIS A CA 1
ATOM 571 C C . HIS A 1 75 ? -1.152 7.885 0.670 1.00 87.69 75 HIS A C 1
ATOM 573 O O . HIS A 1 75 ? -0.562 7.419 1.639 1.00 87.69 75 HIS A O 1
ATOM 579 N N . GLU A 1 76 ? -1.000 9.157 0.308 1.00 79.75 76 GLU A N 1
ATOM 580 C CA . GLU A 1 76 ? 0.019 10.040 0.896 1.00 79.75 76 GLU A CA 1
ATOM 581 C C . GLU A 1 76 ? -0.479 10.772 2.151 1.00 79.75 76 GLU A C 1
ATOM 583 O O . GLU A 1 76 ? 0.295 11.044 3.069 1.00 79.75 76 GLU A O 1
ATOM 588 N N . CYS A 1 77 ? -1.778 11.077 2.217 1.00 77.06 77 CYS A N 1
ATOM 589 C CA . CYS A 1 77 ? -2.390 11.806 3.324 1.00 77.06 77 CYS A CA 1
ATOM 590 C C . CYS A 1 77 ? -3.208 10.895 4.232 1.00 77.06 77 CYS A C 1
ATOM 592 O O . CYS A 1 77 ? -2.694 10.203 5.110 1.00 77.06 77 CYS A O 1
ATOM 594 N N . TRP A 1 78 ? -4.521 10.965 4.033 1.00 71.12 78 TRP A N 1
ATOM 595 C CA . TRP A 1 78 ? -5.531 10.456 4.908 1.00 71.12 78 TRP A CA 1
ATOM 596 C C . TRP A 1 78 ? -6.385 9.492 4.095 1.00 71.12 78 TRP A C 1
ATOM 598 O O . TRP A 1 78 ? -6.959 9.911 3.085 1.00 71.12 78 TRP A O 1
ATOM 608 N N . PRO A 1 79 ? -6.487 8.223 4.512 1.00 81.19 79 PRO A N 1
ATOM 609 C CA . PRO A 1 79 ? -5.965 7.660 5.766 1.00 81.19 79 PRO A CA 1
ATOM 610 C C . PRO A 1 79 ? -4.530 7.079 5.689 1.00 81.19 79 PRO A C 1
ATOM 612 O O . PRO A 1 79 ? -4.122 6.368 6.603 1.00 81.19 79 PRO A O 1
ATOM 615 N N . GLY A 1 80 ? -3.769 7.328 4.617 1.00 86.69 80 GLY A N 1
ATOM 616 C CA . GLY A 1 80 ? -2.475 6.690 4.328 1.00 86.69 80 GLY A CA 1
ATOM 617 C C . GLY A 1 80 ? -1.259 7.158 5.144 1.00 86.69 80 GLY A C 1
ATOM 618 O O . GLY A 1 80 ? -1.268 7.130 6.378 1.00 86.69 80 GLY A O 1
ATOM 619 N N . HIS A 1 81 ? -0.157 7.484 4.454 1.00 84.81 81 HIS A N 1
ATOM 620 C CA . HIS A 1 81 ? 1.167 7.708 5.058 1.00 84.81 81 HIS A CA 1
ATOM 621 C C . HIS A 1 81 ? 1.152 8.776 6.147 1.00 84.81 81 HIS A C 1
ATOM 623 O O . HIS A 1 81 ? 1.684 8.522 7.227 1.00 84.81 81 HIS A O 1
ATOM 629 N N . HIS A 1 82 ? 0.543 9.941 5.905 1.00 78.88 82 HIS A N 1
ATOM 630 C CA . HIS A 1 82 ? 0.513 11.019 6.897 1.00 78.88 82 HIS A CA 1
ATOM 631 C C . HIS A 1 82 ? -0.087 10.552 8.227 1.00 78.88 82 HIS A C 1
ATOM 633 O O . HIS A 1 82 ? 0.534 10.732 9.274 1.00 78.88 82 HIS A O 1
ATOM 639 N N . LEU A 1 83 ? -1.245 9.887 8.186 1.00 78.88 83 LEU A N 1
ATOM 640 C CA . LEU A 1 83 ? -1.904 9.388 9.392 1.00 78.88 83 LEU A CA 1
ATOM 641 C C . LEU A 1 83 ? -1.068 8.316 10.105 1.00 78.88 83 LEU A C 1
ATOM 643 O O . LEU A 1 83 ? -0.912 8.365 11.326 1.00 78.88 83 LEU A O 1
ATOM 647 N N . GLN A 1 84 ? -0.495 7.368 9.363 1.00 85.50 84 GLN A N 1
ATOM 648 C CA . GLN A 1 84 ? 0.341 6.320 9.956 1.00 85.50 84 GLN A CA 1
ATOM 649 C C . GLN A 1 84 ? 1.612 6.886 10.598 1.00 85.50 84 GLN A C 1
ATOM 651 O O . GLN A 1 84 ? 2.037 6.418 11.652 1.00 85.50 84 GLN A O 1
ATOM 656 N N . ILE A 1 85 ? 2.224 7.894 9.973 1.00 82.25 85 ILE A N 1
ATOM 657 C CA . ILE A 1 85 ? 3.404 8.582 10.504 1.00 82.25 85 ILE A CA 1
ATOM 658 C C . ILE A 1 85 ? 3.035 9.373 11.756 1.00 82.25 85 ILE A C 1
ATOM 660 O O . ILE A 1 85 ? 3.739 9.266 12.757 1.00 82.25 85 ILE A O 1
ATOM 664 N N . ALA A 1 86 ? 1.934 10.125 11.716 1.00 79.81 86 ALA A N 1
ATOM 665 C CA . ALA A 1 86 ? 1.467 10.930 12.840 1.00 79.81 86 ALA A CA 1
ATOM 666 C C . ALA A 1 86 ? 1.130 10.078 14.075 1.00 79.81 86 ALA A C 1
ATOM 668 O O . ALA A 1 86 ? 1.294 10.541 15.200 1.00 79.81 86 ALA A O 1
ATOM 669 N N . ARG A 1 87 ? 0.696 8.826 13.875 1.00 81.38 87 ARG A N 1
ATOM 670 C CA . ARG A 1 87 ? 0.390 7.866 14.951 1.00 81.38 87 ARG A CA 1
ATOM 671 C C . ARG A 1 87 ? 1.530 6.902 15.277 1.00 81.38 87 ARG A C 1
ATOM 673 O O . ARG A 1 87 ? 1.336 5.982 16.065 1.00 81.38 87 ARG A O 1
ATOM 680 N N . GLN A 1 88 ? 2.719 7.093 14.704 1.00 83.00 88 GLN A N 1
ATOM 681 C CA . GLN A 1 88 ? 3.858 6.228 14.991 1.00 83.00 88 GLN A CA 1
ATOM 682 C C . GLN A 1 88 ? 4.213 6.302 16.491 1.00 83.00 88 GLN A C 1
ATOM 684 O O . GLN A 1 88 ? 4.559 7.382 16.973 1.00 83.00 88 GLN A O 1
ATOM 689 N N . PRO A 1 89 ? 4.200 5.176 17.230 1.00 81.88 89 PRO A N 1
ATOM 690 C CA . PRO A 1 89 ? 4.595 5.169 18.631 1.00 81.88 89 PRO A CA 1
ATOM 691 C C . PRO A 1 89 ? 6.093 5.450 18.774 1.00 81.88 89 PRO A C 1
ATOM 693 O O . PRO A 1 89 ? 6.894 5.002 17.943 1.00 81.88 89 PRO A O 1
ATOM 696 N N . ASP A 1 90 ? 6.467 6.126 19.864 1.00 79.88 90 ASP A N 1
ATOM 697 C CA . ASP A 1 90 ? 7.856 6.429 20.230 1.00 79.88 90 ASP A CA 1
ATOM 698 C C . ASP A 1 90 ? 8.592 5.153 20.671 1.00 79.88 90 ASP A C 1
ATOM 700 O O . ASP A 1 90 ? 8.751 4.830 21.848 1.00 79.88 90 ASP A O 1
ATOM 704 N N . THR A 1 91 ? 8.941 4.340 19.680 1.00 69.69 91 THR A N 1
ATOM 705 C CA . THR A 1 91 ? 9.586 3.039 19.834 1.00 69.69 91 THR A CA 1
ATOM 706 C C . THR A 1 91 ? 10.790 2.975 18.896 1.00 69.69 91 THR A C 1
ATOM 708 O O . THR A 1 91 ? 10.688 3.412 17.744 1.00 69.69 91 THR A O 1
ATOM 711 N N . PRO A 1 92 ? 11.943 2.435 19.341 1.00 61.03 92 PRO A N 1
ATOM 712 C CA . PRO A 1 92 ? 13.115 2.305 18.486 1.00 61.03 92 PRO A CA 1
ATOM 713 C C . PRO A 1 92 ? 12.800 1.444 17.260 1.00 61.03 92 PRO A C 1
ATOM 715 O O . PRO A 1 92 ? 12.614 0.229 17.365 1.00 61.03 92 PRO A O 1
ATOM 718 N N . TRP A 1 93 ? 12.744 2.074 16.089 1.00 62.47 93 TRP A N 1
ATOM 719 C CA . TRP A 1 93 ? 12.517 1.393 14.824 1.00 62.47 93 TRP A CA 1
ATOM 720 C C . TRP A 1 93 ? 13.839 1.294 14.062 1.00 62.47 93 TRP A C 1
ATOM 722 O O . TRP A 1 93 ? 14.469 2.282 13.691 1.00 62.47 93 TRP A O 1
ATOM 732 N N . TRP A 1 94 ? 14.278 0.061 13.842 1.00 54.41 94 TRP A N 1
ATOM 733 C CA . TRP A 1 94 ? 15.444 -0.248 13.025 1.00 54.41 94 TRP A CA 1
ATOM 734 C C . TRP A 1 94 ? 14.946 -0.308 11.588 1.00 54.41 94 TRP A C 1
ATOM 736 O O . TRP A 1 94 ? 14.187 -1.214 11.249 1.00 54.41 94 TRP A O 1
ATOM 746 N N . GLY A 1 95 ? 15.261 0.729 10.810 1.00 58.38 95 GLY A N 1
ATOM 747 C CA . GLY A 1 95 ? 14.679 1.021 9.502 1.00 58.38 95 GLY A CA 1
ATOM 748 C C . GLY A 1 95 ? 14.509 -0.156 8.548 1.00 58.38 95 GLY A C 1
ATOM 749 O O . GLY A 1 95 ? 15.153 -1.188 8.691 1.00 58.38 95 GLY A O 1
ATOM 750 N N . TRP A 1 96 ? 13.651 0.068 7.545 1.00 56.56 96 TRP A N 1
ATOM 751 C CA . TRP A 1 96 ? 13.190 -0.871 6.506 1.00 56.56 96 TRP A CA 1
ATOM 752 C C . TRP A 1 96 ? 11.856 -1.585 6.788 1.00 56.56 96 TRP A C 1
ATOM 754 O O . TRP A 1 96 ? 11.689 -2.776 6.543 1.00 56.56 96 TRP A O 1
ATOM 764 N N . ALA A 1 97 ? 10.844 -0.814 7.198 1.00 70.12 97 ALA A N 1
ATOM 765 C CA . ALA A 1 97 ? 9.441 -1.238 7.247 1.00 70.12 97 ALA A CA 1
ATOM 766 C C . ALA A 1 97 ? 8.668 -0.910 5.947 1.00 70.12 97 ALA A C 1
ATOM 768 O O . ALA A 1 97 ? 7.461 -0.680 5.992 1.00 70.12 97 ALA A O 1
ATOM 769 N N . ASN A 1 98 ? 9.338 -0.875 4.784 1.00 83.50 98 ASN A N 1
ATOM 770 C CA . ASN A 1 98 ? 8.743 -0.408 3.519 1.00 83.50 98 ASN A CA 1
ATOM 771 C C . ASN A 1 98 ? 7.457 -1.164 3.174 1.00 83.50 98 ASN A C 1
ATOM 773 O O . ASN A 1 98 ? 6.446 -0.543 2.886 1.00 83.50 98 ASN A O 1
ATOM 777 N N . ALA A 1 99 ? 7.444 -2.492 3.316 1.00 89.38 99 ALA A N 1
ATOM 778 C CA . ALA A 1 99 ? 6.240 -3.282 3.057 1.00 89.38 99 ALA A CA 1
ATOM 779 C C . ALA A 1 99 ? 5.097 -3.003 4.055 1.00 89.38 99 ALA A C 1
ATOM 781 O O . ALA A 1 99 ? 3.935 -3.171 3.708 1.00 89.38 99 ALA A O 1
ATOM 782 N N . SER A 1 100 ? 5.398 -2.559 5.280 1.00 90.81 100 SER A N 1
ATOM 783 C CA . SER A 1 100 ? 4.377 -2.145 6.253 1.00 90.81 100 SER A CA 1
ATOM 784 C C . SER A 1 100 ? 3.850 -0.742 5.967 1.00 90.81 100 SER A C 1
ATOM 786 O O . SER A 1 100 ? 2.649 -0.521 6.101 1.00 90.81 100 SER A O 1
ATOM 788 N N . SER A 1 101 ? 4.731 0.192 5.598 1.00 90.00 101 SER A N 1
ATOM 789 C CA . SER A 1 101 ? 4.368 1.585 5.307 1.00 90.00 101 SER A CA 1
ATOM 790 C C . SER A 1 101 ? 3.639 1.686 3.971 1.00 90.00 101 SER A C 1
ATOM 792 O O . SER A 1 101 ? 2.485 2.091 3.920 1.00 90.00 101 SER A O 1
ATOM 794 N N . GLU A 1 102 ? 4.270 1.216 2.892 1.00 92.31 102 GLU A N 1
ATOM 795 C CA . GLU A 1 102 ? 3.672 1.199 1.554 1.00 92.31 102 GLU A CA 1
ATOM 796 C C . GLU A 1 102 ? 2.467 0.265 1.492 1.00 92.31 102 GLU A C 1
ATOM 798 O O . GLU A 1 102 ? 1.510 0.533 0.770 1.00 92.31 102 GLU A O 1
ATOM 803 N N . GLY A 1 103 ? 2.482 -0.821 2.270 1.00 94.19 103 GLY A N 1
ATOM 804 C CA . GLY A 1 103 ? 1.339 -1.715 2.400 1.00 94.19 103 GLY A CA 1
ATOM 805 C C . GLY A 1 103 ? 0.123 -1.035 3.013 1.00 94.19 103 GLY A C 1
ATOM 806 O O . GLY A 1 103 ? -0.965 -1.166 2.460 1.00 94.19 103 GLY A O 1
ATOM 807 N N . TRP A 1 104 ? 0.311 -0.289 4.109 1.00 94.25 104 TRP A N 1
ATOM 808 C CA . TRP A 1 104 ? -0.764 0.486 4.732 1.00 94.25 104 TRP A CA 1
ATOM 809 C C . TRP A 1 104 ? -1.278 1.557 3.781 1.00 94.25 104 TRP A C 1
ATOM 811 O O . TRP A 1 104 ? -2.473 1.613 3.531 1.00 94.25 104 TRP A O 1
ATOM 821 N N . ALA A 1 105 ? -0.386 2.360 3.202 1.00 92.50 105 ALA A N 1
ATOM 822 C CA . ALA A 1 105 ? -0.774 3.427 2.292 1.00 92.50 105 ALA A CA 1
ATOM 823 C C . ALA A 1 105 ? -1.514 2.890 1.058 1.00 92.50 105 ALA A C 1
ATOM 825 O O . ALA A 1 105 ? -2.525 3.450 0.651 1.00 92.50 105 ALA A O 1
ATOM 826 N N . THR A 1 106 ? -1.083 1.752 0.506 1.00 93.94 106 THR A N 1
ATOM 827 C CA . THR A 1 106 ? -1.784 1.104 -0.615 1.00 93.94 106 THR A CA 1
ATOM 828 C C . THR A 1 106 ? -3.118 0.483 -0.181 1.00 93.94 106 THR A C 1
ATOM 830 O O . THR A 1 106 ? -4.078 0.491 -0.945 1.00 93.94 106 THR A O 1
ATOM 833 N N . TYR A 1 107 ? -3.219 -0.052 1.038 1.00 94.69 107 TYR A N 1
ATOM 834 C CA . TYR A 1 107 ? -4.492 -0.506 1.610 1.00 94.69 107 TYR A CA 1
ATOM 835 C C . TYR A 1 107 ? -5.459 0.670 1.831 1.00 94.69 107 TYR A C 1
ATOM 837 O O . TYR A 1 107 ? -6.631 0.587 1.465 1.00 94.69 107 TYR A O 1
ATOM 845 N N . ALA A 1 108 ? -4.946 1.795 2.328 1.00 90.81 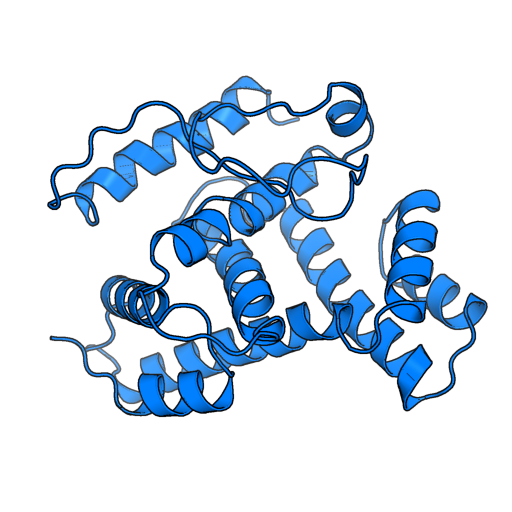108 ALA A N 1
ATOM 846 C CA . ALA A 1 108 ? -5.671 3.037 2.564 1.00 90.81 108 ALA A CA 1
ATOM 847 C C . ALA A 1 108 ? -6.283 3.634 1.288 1.00 90.81 108 ALA A C 1
ATOM 849 O O . ALA A 1 108 ? -7.322 4.279 1.379 1.00 90.81 108 ALA A O 1
ATOM 850 N N . GLU A 1 109 ? -5.721 3.359 0.102 1.00 89.19 109 GLU A N 1
ATOM 851 C CA . GLU A 1 109 ? -6.315 3.738 -1.194 1.00 89.19 109 GLU A CA 1
ATOM 852 C C . GLU A 1 109 ? -7.748 3.196 -1.374 1.00 89.19 109 GLU A C 1
ATOM 854 O O . GLU A 1 109 ? -8.532 3.782 -2.115 1.00 89.19 109 GLU A O 1
ATOM 859 N N . THR A 1 110 ? -8.099 2.093 -0.700 1.00 86.44 110 THR A N 1
ATOM 860 C CA . THR A 1 110 ? -9.428 1.455 -0.785 1.00 86.44 110 THR A CA 1
ATOM 861 C C . THR A 1 110 ? -10.460 2.049 0.173 1.00 86.44 110 THR A C 1
ATOM 863 O O . THR A 1 110 ? -11.656 2.035 -0.115 1.00 86.44 110 THR A O 1
ATOM 866 N N . LEU A 1 111 ? -10.006 2.603 1.299 1.00 85.00 111 LEU A N 1
ATOM 867 C CA . LEU A 1 111 ? -10.869 3.011 2.407 1.00 85.00 111 LEU A CA 1
ATOM 868 C C . LEU A 1 111 ? -11.848 4.140 2.053 1.00 85.00 111 LEU A C 1
ATOM 870 O O . LEU A 1 111 ? -12.992 4.070 2.501 1.00 85.00 111 LEU A O 1
ATOM 874 N N . PRO A 1 112 ? -11.482 5.137 1.221 1.00 80.44 112 PRO A N 1
ATOM 875 C CA . PRO A 1 112 ? -12.431 6.143 0.768 1.00 80.44 112 PRO A CA 1
ATOM 876 C C . PRO A 1 112 ? -13.677 5.558 0.092 1.00 80.44 112 PRO A C 1
ATOM 878 O O . PRO A 1 112 ? -14.800 5.995 0.350 1.00 80.44 112 PRO A O 1
ATOM 881 N N . HIS A 1 113 ? -13.484 4.539 -0.747 1.00 81.31 113 HIS A N 1
ATOM 882 C CA . HIS A 1 113 ? -14.585 3.860 -1.419 1.00 81.31 113 HIS A CA 1
ATOM 883 C C . HIS A 1 113 ? -15.445 3.074 -0.432 1.00 81.31 113 HIS A C 1
ATOM 885 O O . HIS A 1 113 ? -16.668 3.198 -0.453 1.00 81.31 113 HIS A O 1
ATOM 891 N N . GLU A 1 114 ? -14.816 2.321 0.471 1.00 81.06 114 GLU A N 1
ATOM 892 C CA . GLU A 1 114 ? -15.527 1.563 1.506 1.00 81.06 114 GLU A CA 1
ATOM 893 C C . GLU A 1 114 ? -16.349 2.466 2.438 1.00 81.06 114 GLU A C 1
ATOM 895 O O . GLU A 1 114 ? -17.430 2.083 2.879 1.00 81.06 114 GLU A O 1
ATOM 900 N N . ALA A 1 115 ? -15.877 3.690 2.687 1.00 73.81 115 ALA A N 1
ATOM 901 C CA . ALA A 1 115 ? -16.590 4.714 3.449 1.00 73.81 115 ALA A CA 1
ATOM 902 C C . ALA A 1 115 ? -17.737 5.390 2.665 1.00 73.81 115 ALA A C 1
ATOM 904 O O . ALA A 1 115 ? -18.428 6.261 3.201 1.00 73.81 115 ALA A O 1
ATOM 905 N N . GLY A 1 116 ? -17.960 5.015 1.401 1.00 72.00 116 GLY A N 1
ATOM 906 C CA . GLY A 1 116 ? -19.031 5.547 0.557 1.00 72.00 116 GLY A CA 1
ATOM 907 C C . GLY A 1 116 ? -18.742 6.928 -0.034 1.00 72.00 116 GLY A C 1
ATOM 908 O O . GLY A 1 116 ? -19.677 7.652 -0.389 1.00 72.00 116 GLY A O 1
ATOM 909 N N . ILE A 1 117 ? -17.470 7.325 -0.138 1.00 68.81 117 ILE A N 1
ATOM 910 C CA . ILE A 1 117 ? -17.091 8.613 -0.726 1.00 68.81 117 ILE A CA 1
ATOM 911 C C . ILE A 1 117 ? -17.248 8.538 -2.253 1.00 68.81 117 ILE A C 1
ATOM 913 O O . ILE A 1 117 ? -16.633 7.680 -2.893 1.00 68.81 117 ILE A O 1
ATOM 917 N N . PRO A 1 118 ? -18.021 9.443 -2.881 1.00 63.31 118 PRO A N 1
ATOM 918 C CA . PRO A 1 118 ? -18.246 9.403 -4.323 1.00 63.31 118 PRO A CA 1
ATOM 919 C C . PRO A 1 118 ? -16.963 9.566 -5.149 1.00 63.31 118 PRO A C 1
ATOM 921 O O . PRO A 1 118 ? -16.090 10.361 -4.807 1.00 63.31 118 PRO A O 1
ATOM 924 N N . ASN A 1 119 ? -16.913 8.905 -6.311 1.00 67.44 119 ASN A N 1
ATOM 925 C CA . ASN A 1 119 ? -15.840 9.013 -7.312 1.00 67.44 119 ASN A CA 1
ATOM 926 C C . ASN A 1 119 ? -14.455 8.508 -6.858 1.00 67.44 119 ASN A C 1
ATOM 928 O O . ASN A 1 119 ? -13.440 8.931 -7.415 1.00 67.44 119 ASN A O 1
ATOM 932 N N . THR A 1 120 ? -14.401 7.611 -5.874 1.00 69.00 120 THR A N 1
ATOM 933 C CA . THR A 1 120 ? -13.149 7.055 -5.325 1.00 69.00 120 THR A CA 1
ATOM 934 C C . THR A 1 120 ? -12.810 5.655 -5.849 1.00 69.00 120 THR A C 1
ATOM 936 O O . THR A 1 120 ? -11.673 5.216 -5.728 1.00 69.00 120 THR A O 1
ATOM 939 N N . ASP A 1 121 ? -13.751 4.986 -6.515 1.00 68.56 121 ASP A N 1
ATOM 940 C CA . ASP A 1 121 ? -13.643 3.647 -7.121 1.00 68.56 121 ASP A CA 1
ATOM 941 C C . ASP A 1 121 ? -13.563 3.660 -8.653 1.00 68.56 121 ASP A C 1
ATOM 943 O O . ASP A 1 121 ? -13.600 2.620 -9.312 1.00 68.56 121 ASP A O 1
ATOM 947 N N . GLY A 1 122 ? -13.454 4.852 -9.239 1.00 78.12 122 GLY A N 1
ATOM 948 C CA . GLY A 1 122 ? -13.413 5.024 -10.682 1.00 78.12 122 GLY A CA 1
ATOM 949 C C . GLY A 1 122 ? -12.103 4.556 -11.326 1.00 78.12 122 GLY A C 1
ATOM 950 O O . GLY A 1 122 ? -11.195 4.009 -10.698 1.00 78.12 122 GLY A O 1
ATOM 951 N N . LEU A 1 123 ? -11.966 4.866 -12.618 1.00 81.50 123 LEU A N 1
ATOM 952 C CA . LEU A 1 123 ? -10.797 4.527 -13.439 1.00 81.50 123 LEU A CA 1
ATOM 953 C C . LEU A 1 123 ? -9.452 4.857 -12.767 1.00 81.50 123 LEU A C 1
ATOM 955 O O . LEU A 1 123 ? -8.483 4.127 -12.942 1.00 81.50 123 LEU A O 1
ATOM 959 N N . GLY A 1 124 ? -9.387 5.938 -11.992 1.00 80.75 124 GLY A N 1
ATOM 960 C CA . GLY A 1 124 ? -8.165 6.357 -11.318 1.00 80.75 124 GLY A CA 1
ATOM 961 C C . GLY A 1 124 ? -7.646 5.346 -10.307 1.00 80.75 124 GLY A C 1
ATOM 962 O O . GLY A 1 124 ? -6.465 5.005 -10.340 1.00 80.75 124 GLY A O 1
ATOM 963 N N . TYR A 1 125 ? -8.536 4.833 -9.456 1.00 84.44 125 TYR A N 1
ATOM 964 C CA . TYR A 1 125 ? -8.213 3.785 -8.493 1.00 84.44 125 TYR A CA 1
ATOM 965 C C . TYR A 1 125 ? -7.773 2.501 -9.206 1.00 84.44 125 TYR A C 1
ATOM 967 O O . TYR A 1 125 ? -6.741 1.930 -8.863 1.00 84.44 125 TYR A O 1
ATOM 975 N N . LEU A 1 126 ? -8.482 2.097 -10.267 1.00 87.56 126 LEU A N 1
ATOM 976 C CA . LEU A 1 126 ? -8.117 0.915 -11.057 1.00 87.56 126 LEU A CA 1
ATOM 977 C 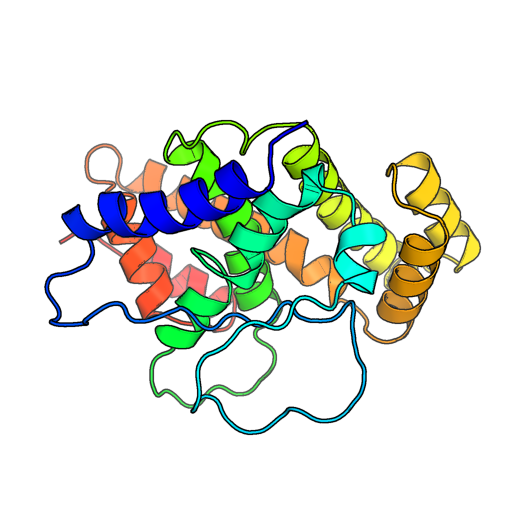C . LEU A 1 126 ? -6.731 1.051 -11.701 1.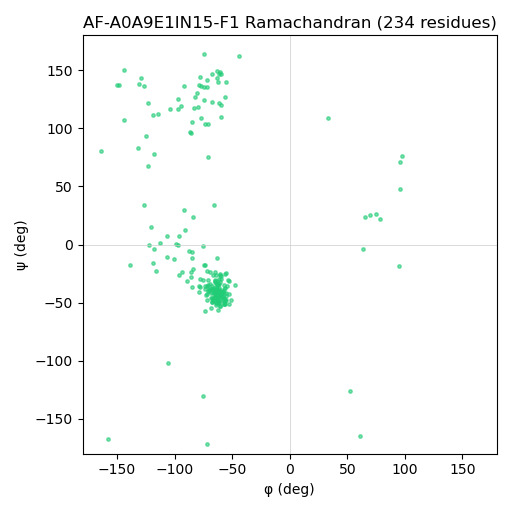00 87.56 126 LEU A C 1
ATOM 979 O O . LEU A 1 126 ? -5.936 0.114 -11.647 1.00 87.56 126 LEU A O 1
ATOM 983 N N . VAL A 1 127 ? -6.413 2.218 -12.268 1.00 86.25 127 VAL A N 1
ATOM 984 C CA . VAL A 1 127 ? -5.089 2.497 -12.846 1.00 86.25 127 VAL A CA 1
ATOM 985 C C . VAL A 1 127 ? -4.004 2.477 -11.768 1.00 86.25 127 VAL A C 1
ATOM 987 O O . VAL A 1 127 ? -2.940 1.904 -11.999 1.00 86.25 127 VAL A O 1
ATOM 990 N N . PHE A 1 128 ? -4.262 3.041 -10.584 1.00 85.38 128 PHE A N 1
ATOM 991 C CA . PHE A 1 128 ? -3.327 2.990 -9.455 1.00 85.38 128 PHE A CA 1
ATOM 992 C C . PHE A 1 128 ? -3.082 1.560 -8.976 1.00 85.38 128 PHE A C 1
ATOM 994 O O . PHE A 1 128 ? -1.935 1.141 -8.822 1.00 85.38 128 PHE A O 1
ATOM 1001 N N . HIS A 1 129 ? -4.146 0.779 -8.814 1.00 89.31 129 HIS A N 1
ATOM 1002 C CA . HIS A 1 129 ? -4.052 -0.608 -8.382 1.00 89.31 129 HIS A CA 1
ATOM 1003 C C . HIS A 1 129 ? -3.280 -1.467 -9.394 1.00 89.31 129 HIS A C 1
ATOM 1005 O O . HIS A 1 129 ? -2.357 -2.199 -9.022 1.00 89.31 129 HIS A O 1
ATOM 1011 N N . LEU A 1 130 ? -3.592 -1.314 -10.686 1.00 90.94 130 LEU A N 1
ATOM 1012 C CA . LEU A 1 130 ? -2.886 -1.965 -11.790 1.00 90.94 130 LEU A CA 1
ATOM 1013 C C . LEU A 1 130 ? -1.403 -1.588 -11.804 1.00 90.94 130 LEU A C 1
ATOM 1015 O O . LEU A 1 130 ? -0.539 -2.447 -11.970 1.00 90.94 130 LEU A O 1
ATOM 1019 N N . TRP A 1 131 ? -1.090 -0.322 -11.541 1.00 89.69 131 TRP A N 1
ATOM 1020 C CA . TRP A 1 131 ? 0.286 0.137 -11.434 1.00 89.69 131 TRP A CA 1
ATOM 1021 C C . TRP A 1 131 ? 1.058 -0.542 -10.296 1.00 89.69 131 TRP A C 1
ATOM 1023 O O . TRP A 1 131 ? 2.194 -0.974 -10.512 1.00 89.69 131 TRP A O 1
ATOM 1033 N N . ARG A 1 132 ? 0.460 -0.709 -9.105 1.00 91.62 132 ARG A N 1
ATOM 1034 C CA . ARG A 1 132 ? 1.098 -1.451 -7.996 1.00 91.62 132 ARG A CA 1
ATOM 1035 C C . ARG A 1 132 ? 1.330 -2.923 -8.348 1.00 91.62 132 ARG A C 1
ATOM 1037 O O . ARG A 1 132 ? 2.373 -3.472 -7.991 1.00 91.62 132 ARG A O 1
ATOM 1044 N N . ALA A 1 133 ? 0.397 -3.549 -9.065 1.00 93.50 133 ALA A N 1
ATOM 1045 C CA . ALA A 1 133 ? 0.540 -4.929 -9.525 1.00 93.50 133 ALA A CA 1
ATOM 1046 C C . ALA A 1 133 ? 1.684 -5.068 -10.543 1.00 93.50 133 ALA A C 1
ATOM 1048 O O . ALA A 1 133 ? 2.569 -5.912 -10.387 1.00 93.50 133 ALA A O 1
ATOM 1049 N N . VAL A 1 134 ? 1.718 -4.192 -11.550 1.00 95.88 134 VAL A N 1
ATOM 1050 C CA . VAL A 1 134 ? 2.756 -4.181 -12.591 1.00 95.88 134 VAL A CA 1
ATOM 1051 C C . VAL A 1 134 ? 4.137 -3.931 -11.994 1.00 95.88 134 VAL A C 1
ATOM 1053 O O . VAL A 1 134 ? 5.086 -4.630 -12.344 1.00 95.88 134 VAL A O 1
ATOM 1056 N N . ARG A 1 135 ? 4.247 -3.020 -11.023 1.00 94.75 135 ARG A N 1
ATOM 1057 C CA . ARG A 1 135 ? 5.466 -2.812 -10.230 1.00 94.75 135 ARG A CA 1
ATOM 1058 C C . ARG A 1 135 ? 6.004 -4.105 -9.630 1.00 94.75 135 ARG A C 1
ATOM 1060 O O . ARG A 1 135 ? 7.194 -4.368 -9.750 1.00 94.75 135 ARG A O 1
ATOM 1067 N N . ALA A 1 13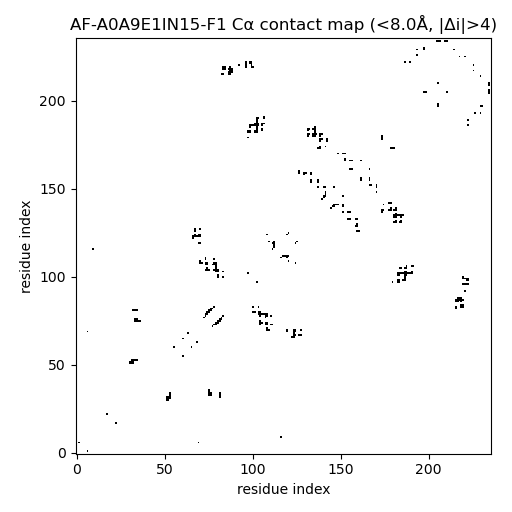6 ? 5.149 -4.912 -9.006 1.00 95.38 136 ALA A N 1
ATOM 1068 C CA . ALA A 1 136 ? 5.570 -6.167 -8.392 1.00 95.38 136 ALA A CA 1
ATOM 1069 C C . ALA A 1 136 ? 6.056 -7.192 -9.428 1.00 95.38 136 ALA A C 1
ATOM 1071 O O . ALA A 1 136 ? 7.072 -7.857 -9.206 1.00 95.38 136 ALA A O 1
ATOM 1072 N N . VAL A 1 137 ? 5.376 -7.291 -10.574 1.00 97.31 137 VAL A N 1
ATOM 1073 C CA . VAL A 1 137 ? 5.786 -8.193 -11.660 1.00 97.31 137 VAL A CA 1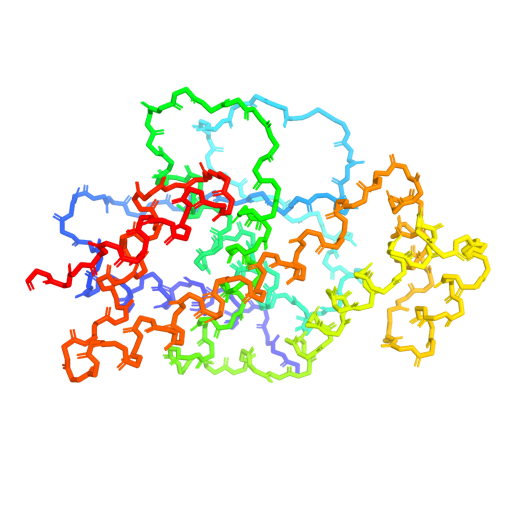
ATOM 1074 C C . VAL A 1 137 ? 7.105 -7.749 -12.282 1.00 97.31 137 VAL A C 1
ATOM 1076 O O . VAL A 1 137 ? 7.993 -8.572 -12.461 1.00 97.31 137 VAL A O 1
ATOM 1079 N N . VAL A 1 138 ? 7.273 -6.460 -12.576 1.00 97.50 138 VAL A N 1
ATOM 1080 C CA . VAL A 1 138 ? 8.492 -5.955 -13.222 1.00 97.50 138 VAL A CA 1
ATOM 1081 C C . VAL A 1 138 ? 9.694 -6.011 -12.276 1.00 97.50 138 VAL A C 1
ATOM 1083 O O . VAL A 1 138 ? 10.773 -6.409 -12.706 1.00 97.50 138 VAL A O 1
ATOM 1086 N N . ASP A 1 139 ? 9.518 -5.682 -10.994 1.00 96.81 139 ASP A N 1
ATOM 1087 C CA . ASP A 1 139 ? 10.578 -5.762 -9.975 1.00 96.81 139 ASP A CA 1
ATOM 1088 C C . ASP A 1 139 ? 11.086 -7.204 -9.808 1.00 96.81 139 ASP A C 1
ATOM 1090 O O . ASP A 1 139 ? 12.280 -7.469 -9.959 1.00 96.81 139 ASP A O 1
ATOM 1094 N N . THR A 1 140 ? 10.175 -8.168 -9.634 1.00 96.69 140 THR A N 1
ATOM 1095 C CA . THR A 1 140 ? 10.539 -9.595 -9.552 1.00 96.69 140 THR A CA 1
ATOM 1096 C C . THR A 1 140 ? 11.032 -10.157 -10.887 1.00 96.69 140 THR A C 1
ATOM 1098 O O . THR A 1 140 ? 11.942 -10.988 -10.911 1.00 96.69 140 THR A O 1
ATOM 1101 N N . GLY A 1 141 ? 10.487 -9.683 -12.006 1.00 97.44 141 GLY A N 1
ATOM 1102 C CA . GLY A 1 141 ? 10.941 -10.011 -13.351 1.00 97.44 141 GLY A CA 1
ATOM 1103 C C . GLY A 1 141 ? 12.413 -9.658 -13.543 1.00 97.44 141 GLY A C 1
ATOM 1104 O O . GLY A 1 141 ? 13.211 -10.511 -13.926 1.00 97.44 141 GLY A O 1
ATOM 1105 N N . ILE A 1 142 ? 12.801 -8.429 -13.204 1.00 97.50 142 ILE A N 1
ATOM 1106 C CA . ILE A 1 142 ? 14.185 -7.954 -13.329 1.00 97.50 142 ILE A CA 1
ATOM 1107 C C . ILE A 1 142 ? 15.097 -8.675 -12.334 1.00 97.50 142 ILE A C 1
ATOM 1109 O O . ILE A 1 142 ? 16.077 -9.298 -12.741 1.00 97.50 142 ILE A O 1
ATOM 1113 N N . HIS A 1 143 ? 14.768 -8.641 -11.041 1.00 96.75 143 HIS A N 1
ATOM 1114 C CA . HIS A 1 143 ? 15.715 -9.032 -9.988 1.00 96.75 143 HIS A CA 1
ATOM 1115 C C . HIS A 1 143 ? 15.745 -10.528 -9.678 1.00 96.75 143 HIS A C 1
ATOM 1117 O O . HIS A 1 143 ? 16.752 -11.020 -9.179 1.00 96.75 143 HIS A O 1
ATOM 1123 N N . ALA A 1 144 ? 14.673 -11.266 -9.974 1.00 96.19 144 ALA A N 1
ATOM 1124 C CA . ALA A 1 144 ? 14.591 -12.705 -9.703 1.00 96.19 144 ALA A CA 1
ATOM 1125 C C . ALA A 1 144 ? 14.474 -13.567 -10.969 1.00 96.19 144 ALA A C 1
ATOM 1127 O O . ALA A 1 144 ? 14.795 -14.755 -10.927 1.00 96.19 144 ALA A O 1
ATOM 1128 N N . ARG A 1 145 ? 14.009 -13.007 -12.096 1.00 97.00 145 ARG A N 1
ATOM 1129 C CA . ARG A 1 145 ? 13.844 -13.738 -13.370 1.00 97.00 145 ARG A CA 1
ATOM 1130 C C . ARG A 1 145 ? 14.797 -13.279 -14.475 1.00 97.00 145 ARG A C 1
ATOM 1132 O O . ARG A 1 145 ? 14.736 -13.828 -15.571 1.00 97.00 145 ARG A O 1
ATOM 1139 N N . GLY A 1 146 ? 15.676 -12.315 -14.196 1.00 96.56 146 GLY A N 1
ATOM 1140 C CA . GLY A 1 146 ? 16.691 -11.845 -15.139 1.00 96.56 146 GLY A CA 1
ATOM 1141 C C . GLY A 1 146 ? 16.130 -11.0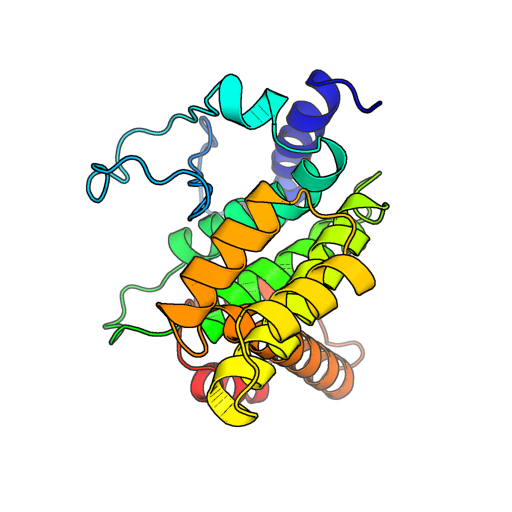61 -16.326 1.00 96.56 146 GLY A C 1
ATOM 1142 O O . GLY A 1 146 ? 16.751 -11.050 -17.388 1.00 96.56 146 GLY A O 1
ATOM 1143 N N . TRP A 1 147 ? 14.957 -10.430 -16.187 1.00 98.19 147 TRP A N 1
ATOM 1144 C CA . TRP A 1 147 ? 14.406 -9.591 -17.249 1.00 98.19 147 TRP A CA 1
ATOM 1145 C C . TRP A 1 147 ? 15.322 -8.408 -17.554 1.00 98.19 147 TRP A C 1
ATOM 1147 O O . TRP A 1 147 ? 15.841 -7.731 -16.666 1.00 98.19 147 TRP A O 1
ATOM 1157 N N . THR A 1 148 ? 15.458 -8.104 -18.839 1.00 97.88 148 THR A N 1
ATOM 1158 C CA . THR A 1 148 ? 16.122 -6.889 -19.299 1.00 97.88 148 THR A CA 1
ATOM 1159 C C . THR A 1 148 ? 15.230 -5.664 -19.079 1.00 97.88 148 THR A C 1
ATOM 1161 O O . THR A 1 148 ? 14.005 -5.755 -18.943 1.00 97.88 148 THR A O 1
ATOM 1164 N N . ARG A 1 149 ? 15.826 -4.466 -19.138 1.00 95.88 149 ARG A N 1
ATOM 1165 C CA . ARG A 1 149 ? 15.063 -3.208 -19.095 1.00 95.88 149 ARG A CA 1
ATOM 1166 C C . ARG A 1 149 ? 14.018 -3.121 -20.214 1.00 95.88 149 ARG A C 1
ATOM 1168 O O . ARG A 1 149 ? 12.948 -2.564 -19.991 1.00 95.88 149 ARG A O 1
ATOM 1175 N N . SER A 1 150 ? 14.305 -3.663 -21.402 1.00 97.56 150 SER A N 1
ATOM 1176 C CA . SER A 1 150 ? 13.347 -3.666 -22.515 1.00 97.56 150 SER A CA 1
ATOM 1177 C C . SER A 1 150 ? 12.160 -4.592 -22.261 1.00 97.56 150 SER A C 1
ATOM 1179 O O . SER A 1 150 ? 11.039 -4.201 -22.570 1.00 97.56 150 SER A O 1
ATOM 1181 N N . GLN A 1 151 ? 12.372 -5.757 -21.642 1.00 98.19 151 GLN A N 1
ATOM 1182 C CA . GLN A 1 151 ? 11.284 -6.652 -21.235 1.00 98.19 151 GLN A CA 1
ATOM 1183 C C . GLN A 1 151 ? 10.400 -6.008 -20.160 1.00 98.19 151 GLN A C 1
ATOM 1185 O O . GLN A 1 151 ? 9.180 -6.001 -20.300 1.00 98.19 151 GLN A O 1
ATOM 1190 N N . GLY A 1 152 ? 11.001 -5.381 -19.141 1.00 97.44 152 GLY A N 1
ATOM 1191 C CA . GLY A 1 152 ? 10.248 -4.636 -18.124 1.00 97.44 152 GLY A CA 1
ATOM 1192 C C . GLY A 1 152 ? 9.436 -3.478 -18.715 1.00 97.44 152 GLY A C 1
ATOM 1193 O O . GLY A 1 152 ? 8.280 -3.278 -18.349 1.00 97.44 152 GLY A O 1
ATOM 1194 N N . ARG A 1 153 ? 10.010 -2.743 -19.675 1.00 97.75 153 ARG A N 1
ATOM 1195 C CA . ARG A 1 153 ? 9.316 -1.675 -20.409 1.00 97.75 153 ARG A CA 1
ATOM 1196 C C . ARG A 1 153 ? 8.131 -2.186 -21.216 1.00 97.75 153 ARG A C 1
ATOM 1198 O O . ARG A 1 153 ? 7.061 -1.595 -21.128 1.00 97.75 153 ARG A O 1
ATOM 1205 N N . ALA A 1 154 ? 8.326 -3.253 -21.990 1.00 97.69 154 ALA A N 1
ATOM 1206 C CA . ALA A 1 154 ? 7.253 -3.859 -22.772 1.00 97.69 154 ALA A CA 1
ATOM 1207 C C . ALA A 1 154 ? 6.094 -4.267 -21.854 1.00 97.69 154 ALA A C 1
ATOM 1209 O O . ALA A 1 154 ? 4.961 -3.862 -22.084 1.00 97.69 154 ALA A O 1
ATOM 1210 N N . TYR A 1 155 ? 6.402 -4.921 -20.729 1.00 97.88 155 TYR A N 1
ATOM 1211 C CA . TYR A 1 155 ? 5.391 -5.300 -19.748 1.00 97.88 155 TYR A CA 1
ATOM 1212 C C . TYR A 1 155 ? 4.619 -4.091 -19.190 1.00 97.88 155 TYR A C 1
ATOM 1214 O O . TYR A 1 155 ? 3.401 -4.159 -19.050 1.00 97.88 155 TYR A O 1
ATOM 1222 N N . TYR A 1 156 ? 5.285 -2.966 -18.906 1.00 95.50 156 TYR A N 1
ATOM 1223 C CA . TYR A 1 156 ? 4.602 -1.735 -18.489 1.00 95.50 156 TYR A CA 1
ATOM 1224 C C . TYR A 1 156 ? 3.629 -1.200 -19.546 1.00 95.50 156 TYR A C 1
ATOM 1226 O O . TYR A 1 156 ? 2.522 -0.799 -19.188 1.00 95.50 156 TYR A O 1
ATOM 1234 N N . TYR A 1 157 ? 4.023 -1.181 -20.820 1.00 94.44 157 TYR A N 1
ATOM 1235 C CA . TYR A 1 157 ? 3.177 -0.668 -21.902 1.00 94.44 157 TYR A CA 1
ATOM 1236 C C . TYR A 1 157 ? 2.004 -1.587 -22.228 1.00 94.44 157 TYR A C 1
ATOM 1238 O O . TYR A 1 157 ? 0.907 -1.098 -22.481 1.00 94.44 157 TYR A O 1
ATOM 1246 N N . ASP A 1 158 ? 2.206 -2.899 -22.145 1.00 96.06 158 ASP A N 1
ATOM 1247 C CA . ASP A 1 158 ? 1.147 -3.874 -22.407 1.00 96.06 158 ASP A CA 1
ATOM 1248 C C . ASP A 1 158 ? 0.094 -3.900 -21.286 1.00 96.06 158 ASP A C 1
ATOM 1250 O O . ASP A 1 158 ? -1.041 -4.315 -21.510 1.00 96.06 158 ASP A O 1
ATOM 1254 N N . ASN A 1 159 ? 0.456 -3.454 -20.075 1.00 94.12 159 ASN A N 1
ATOM 1255 C CA . ASN A 1 159 ? -0.373 -3.619 -18.878 1.00 94.12 159 ASN A CA 1
ATOM 1256 C C . ASN A 1 159 ? -0.753 -2.313 -18.174 1.00 94.12 159 ASN A C 1
ATOM 1258 O O . ASN A 1 159 ? -1.424 -2.375 -17.152 1.00 94.12 159 ASN A O 1
ATOM 1262 N N . THR A 1 160 ? -0.337 -1.132 -18.639 1.00 90.00 160 THR A N 1
ATOM 1263 C CA . THR A 1 160 ? -0.718 0.142 -18.000 1.00 90.00 160 THR A CA 1
ATOM 1264 C C . THR A 1 160 ? -0.922 1.258 -19.023 1.00 90.00 160 THR A C 1
ATOM 1266 O O . THR A 1 160 ? -0.212 1.301 -20.025 1.00 90.00 160 THR A O 1
ATOM 1269 N N . PRO A 1 161 ? -1.810 2.234 -18.756 1.00 87.69 161 PRO A N 1
ATOM 1270 C CA . PRO A 1 161 ? -1.933 3.435 -19.580 1.00 87.69 161 PRO A CA 1
ATOM 1271 C C . PRO A 1 161 ? -0.916 4.528 -19.189 1.00 87.69 161 PRO A C 1
ATOM 1273 O O . PRO A 1 161 ? -1.177 5.715 -19.388 1.00 87.69 161 PRO A O 1
ATOM 1276 N N . LEU A 1 162 ? 0.211 4.170 -18.557 1.00 83.94 162 LEU A N 1
ATOM 1277 C CA . LEU A 1 162 ? 1.157 5.157 -18.034 1.00 83.94 162 LEU A CA 1
ATOM 1278 C C . LEU A 1 162 ? 1.934 5.858 -19.162 1.00 83.94 162 LEU A C 1
ATOM 1280 O O . LEU A 1 162 ? 2.363 5.205 -20.115 1.00 83.94 162 LEU A O 1
ATOM 1284 N N . PRO A 1 163 ? 2.195 7.175 -19.043 1.00 83.62 163 PRO A N 1
ATOM 1285 C CA . PRO A 1 163 ? 3.038 7.887 -19.998 1.00 83.62 163 PRO A CA 1
ATOM 1286 C C . PRO A 1 163 ? 4.461 7.313 -20.061 1.00 83.62 163 PRO A C 1
ATOM 1288 O O . PRO A 1 163 ? 5.027 6.925 -19.039 1.00 83.62 163 PRO A O 1
ATOM 1291 N N . ALA A 1 164 ? 5.092 7.354 -21.238 1.00 85.81 164 ALA A N 1
ATOM 1292 C CA . ALA A 1 164 ? 6.440 6.810 -21.454 1.00 85.81 164 ALA A CA 1
ATOM 1293 C C . ALA A 1 164 ? 7.486 7.327 -20.447 1.00 85.81 164 ALA A C 1
ATOM 1295 O O . ALA A 1 164 ? 8.263 6.549 -19.899 1.00 85.81 164 ALA A O 1
ATOM 1296 N N . LEU A 1 165 ? 7.462 8.628 -20.135 1.00 82.69 165 LEU A N 1
ATOM 1297 C CA . LEU A 1 165 ? 8.358 9.223 -19.137 1.00 82.69 165 LEU A CA 1
ATOM 1298 C C . LEU A 1 165 ? 8.208 8.568 -17.752 1.00 82.69 165 LEU A C 1
ATOM 1300 O O . LEU A 1 165 ? 9.201 8.320 -17.074 1.00 82.69 165 LEU A O 1
ATOM 1304 N N . TRP A 1 166 ? 6.977 8.254 -17.346 1.00 82.19 166 TRP A N 1
ATOM 1305 C CA . TRP A 1 166 ? 6.690 7.626 -16.056 1.00 82.19 166 TRP A CA 1
ATOM 1306 C C . TRP A 1 166 ? 7.209 6.194 -16.007 1.00 82.19 166 TRP A C 1
ATOM 1308 O O . TRP A 1 166 ? 7.811 5.793 -15.013 1.00 82.19 166 TRP A O 1
ATOM 1318 N N . VAL A 1 167 ? 7.035 5.449 -17.101 1.00 89.38 167 VAL A N 1
ATOM 1319 C CA . VAL A 1 167 ? 7.584 4.096 -17.243 1.00 89.38 167 VAL A CA 1
ATOM 1320 C C . VAL A 1 167 ? 9.111 4.113 -17.132 1.00 89.38 167 VAL A C 1
ATOM 1322 O O . VAL A 1 167 ? 9.682 3.280 -16.430 1.00 89.38 167 VAL A O 1
ATOM 1325 N N . GLU A 1 168 ? 9.797 5.082 -17.747 1.00 88.31 168 GLU A N 1
ATOM 1326 C CA . GLU A 1 168 ? 11.260 5.186 -17.637 1.00 88.31 168 GLU A CA 1
ATOM 1327 C C . GLU A 1 168 ? 11.749 5.512 -16.226 1.00 88.31 168 GLU A C 1
ATOM 1329 O O . GLU A 1 168 ? 12.736 4.913 -15.775 1.00 88.31 168 GLU A O 1
ATOM 1334 N N . ILE A 1 169 ? 11.068 6.433 -15.535 1.00 84.44 169 ILE A N 1
ATOM 1335 C CA . ILE A 1 169 ? 11.356 6.781 -14.136 1.00 84.44 169 ILE A CA 1
ATOM 1336 C C . ILE A 1 169 ? 11.177 5.544 -13.255 1.00 84.44 169 ILE A C 1
ATOM 1338 O O . ILE A 1 169 ? 12.051 5.224 -12.448 1.00 84.44 169 ILE A O 1
ATOM 1342 N N . GLU A 1 170 ? 10.089 4.801 -13.454 1.00 88.62 170 GLU A N 1
ATOM 1343 C CA . GLU A 1 170 ? 9.820 3.591 -12.687 1.00 88.62 170 GLU A CA 1
ATOM 1344 C C . GLU A 1 170 ? 10.836 2.493 -12.923 1.00 88.62 170 GLU A C 1
ATOM 1346 O O . GLU A 1 170 ? 11.344 1.913 -11.967 1.00 88.62 170 GLU A O 1
ATOM 1351 N N . LEU A 1 171 ? 11.198 2.237 -14.176 1.00 93.62 171 LEU A N 1
ATOM 1352 C CA . LEU A 1 171 ? 12.240 1.266 -14.481 1.00 93.62 171 LEU A CA 1
ATOM 1353 C C . LEU A 1 171 ? 13.576 1.681 -13.868 1.00 93.62 171 LEU A C 1
ATOM 1355 O O . LEU A 1 171 ? 14.268 0.841 -13.305 1.00 93.62 171 LEU A O 1
ATOM 1359 N N . ALA A 1 172 ? 13.957 2.959 -13.941 1.00 91.94 172 ALA A N 1
ATOM 1360 C CA . ALA A 1 172 ? 15.186 3.434 -13.301 1.00 91.94 172 ALA A CA 1
ATOM 1361 C C . ALA A 1 172 ? 15.170 3.189 -11.784 1.00 91.94 172 ALA A C 1
ATOM 1363 O O . ALA A 1 172 ? 16.141 2.658 -11.247 1.00 91.94 172 ALA A O 1
ATOM 1364 N N . ALA A 1 173 ? 14.055 3.492 -11.117 1.00 88.81 173 ALA A N 1
ATOM 1365 C CA . ALA A 1 173 ? 13.900 3.248 -9.688 1.00 88.81 173 ALA A CA 1
ATOM 1366 C C . ALA A 1 173 ? 13.930 1.753 -9.335 1.00 88.81 173 ALA A C 1
ATOM 1368 O O . ALA A 1 173 ? 14.599 1.378 -8.377 1.00 88.81 173 ALA A O 1
ATOM 1369 N N . ILE A 1 174 ? 13.269 0.895 -10.121 1.00 93.06 174 ILE A N 1
ATOM 1370 C CA . ILE A 1 174 ? 13.272 -0.562 -9.914 1.00 93.06 174 ILE A CA 1
ATOM 1371 C C . ILE A 1 174 ? 14.693 -1.115 -10.009 1.00 93.06 174 ILE A C 1
ATOM 1373 O O . ILE A 1 174 ? 15.115 -1.848 -9.122 1.00 93.06 174 ILE A O 1
ATOM 1377 N N . PHE A 1 175 ? 15.459 -0.742 -11.037 1.00 91.94 175 PHE A N 1
ATOM 1378 C CA . PHE A 1 175 ? 16.851 -1.186 -11.171 1.00 91.94 175 PHE A CA 1
ATOM 1379 C C . PHE A 1 175 ? 17.740 -0.689 -10.021 1.00 91.94 175 PHE A C 1
ATOM 1381 O O . PHE A 1 175 ? 18.640 -1.411 -9.599 1.00 91.94 175 PHE A O 1
ATOM 1388 N N . ALA A 1 176 ? 17.489 0.518 -9.506 1.00 91.38 176 ALA A N 1
ATOM 1389 C CA . ALA A 1 176 ? 18.268 1.104 -8.418 1.00 91.38 176 ALA A CA 1
ATOM 1390 C C . ALA A 1 176 ? 17.908 0.550 -7.028 1.00 91.38 176 ALA A C 1
ATOM 1392 O O . ALA A 1 176 ? 18.759 0.533 -6.140 1.00 91.38 176 ALA A O 1
ATOM 1393 N N . GLN A 1 177 ? 16.657 0.133 -6.815 1.00 89.62 177 GLN A N 1
ATOM 1394 C CA . GLN A 1 177 ? 16.137 -0.272 -5.507 1.00 89.62 177 GLN A CA 1
ATOM 1395 C C . GLN A 1 177 ? 15.384 -1.610 -5.598 1.00 89.62 177 GLN A C 1
ATOM 1397 O O . GLN A 1 177 ? 14.150 -1.614 -5.672 1.00 89.62 177 GLN A O 1
ATOM 1402 N N . PRO A 1 178 ? 16.103 -2.748 -5.556 1.00 91.38 178 PRO A N 1
ATOM 1403 C CA . PRO A 1 178 ? 15.489 -4.070 -5.586 1.00 91.38 178 PRO A CA 1
ATOM 1404 C C . PRO A 1 178 ? 14.446 -4.249 -4.481 1.00 91.38 178 PRO A C 1
ATOM 1406 O O . PRO A 1 178 ? 14.647 -3.808 -3.348 1.00 91.38 178 PRO A O 1
ATOM 1409 N N . ALA A 1 179 ? 13.334 -4.905 -4.807 1.00 88.44 179 ALA A N 1
ATOM 1410 C CA . ALA A 1 179 ? 12.210 -5.201 -3.921 1.00 88.44 179 ALA A CA 1
ATOM 1411 C C . ALA A 1 179 ? 11.431 -3.987 -3.363 1.00 88.44 179 ALA A C 1
ATOM 1413 O O . ALA A 1 179 ? 10.399 -4.157 -2.702 1.00 88.44 179 ALA A O 1
ATOM 1414 N N . MET A 1 180 ? 11.849 -2.748 -3.640 1.00 89.06 180 MET A N 1
ATOM 1415 C CA . MET A 1 180 ? 11.159 -1.558 -3.131 1.00 89.06 180 MET A CA 1
ATOM 1416 C C . MET A 1 180 ? 9.765 -1.425 -3.744 1.00 89.06 180 MET A C 1
ATOM 1418 O O . MET A 1 180 ? 8.800 -1.112 -3.043 1.00 89.06 180 MET A O 1
ATOM 1422 N N . ARG A 1 181 ? 9.615 -1.685 -5.047 1.00 89.56 181 ARG A N 1
ATOM 1423 C CA . ARG A 1 181 ? 8.325 -1.513 -5.730 1.00 89.56 181 ARG A CA 1
ATOM 1424 C C . ARG A 1 181 ? 7.372 -2.670 -5.466 1.00 89.56 181 ARG A C 1
ATOM 1426 O O . ARG A 1 181 ? 6.186 -2.421 -5.250 1.00 89.56 181 ARG A O 1
ATOM 1433 N N . MET A 1 182 ? 7.877 -3.900 -5.356 1.00 90.94 182 MET A N 1
ATOM 1434 C CA . MET A 1 182 ? 7.040 -5.040 -4.953 1.00 90.94 182 MET A CA 1
ATOM 1435 C C . MET A 1 182 ? 6.502 -4.912 -3.519 1.00 90.94 182 MET A C 1
ATOM 1437 O O . MET A 1 182 ? 5.466 -5.500 -3.211 1.00 90.94 182 MET A O 1
ATOM 1441 N N . SER A 1 183 ? 7.162 -4.129 -2.650 1.00 91.31 183 SER A N 1
ATOM 1442 C CA . SER A 1 183 ? 6.738 -3.948 -1.255 1.00 91.31 183 SER A CA 1
ATOM 1443 C C . SER A 1 183 ? 5.328 -3.359 -1.115 1.00 91.31 183 SER A C 1
ATOM 1445 O O . SER A 1 183 ? 4.621 -3.726 -0.181 1.00 91.31 183 SER A O 1
ATOM 1447 N N . HIS A 1 184 ? 4.887 -2.540 -2.078 1.00 92.88 184 HIS A N 1
ATOM 1448 C CA . HIS A 1 184 ? 3.538 -1.970 -2.104 1.00 92.88 184 HIS A CA 1
ATOM 1449 C C . HIS A 1 184 ? 2.495 -3.080 -2.258 1.00 92.88 184 HIS A C 1
ATOM 1451 O O . HIS A 1 184 ? 1.554 -3.184 -1.476 1.00 92.88 184 HIS A O 1
ATOM 1457 N N . TRP A 1 185 ? 2.702 -3.958 -3.247 1.00 93.81 185 TRP A N 1
ATOM 1458 C CA . TRP A 1 185 ? 1.798 -5.070 -3.521 1.00 93.81 185 TRP A CA 1
ATOM 1459 C C . TRP A 1 185 ? 1.823 -6.101 -2.397 1.00 93.81 185 TRP A C 1
ATOM 1461 O O . TRP A 1 185 ? 0.777 -6.475 -1.879 1.00 93.81 185 TRP A O 1
ATOM 1471 N N . TYR A 1 186 ? 3.011 -6.537 -1.973 1.00 94.31 186 TYR A N 1
ATOM 1472 C CA . TYR A 1 186 ? 3.136 -7.531 -0.906 1.00 94.31 186 TYR A CA 1
ATOM 1473 C C . TYR A 1 186 ? 2.561 -7.029 0.428 1.00 94.31 186 TYR A C 1
ATOM 1475 O O . TYR A 1 186 ? 1.885 -7.774 1.145 1.00 94.31 186 TYR A O 1
ATOM 1483 N N . GLY A 1 187 ? 2.788 -5.751 0.735 1.00 94.81 187 GLY A N 1
ATOM 1484 C CA . GLY A 1 187 ? 2.185 -5.063 1.865 1.00 94.81 187 GLY A CA 1
ATOM 1485 C C . GLY A 1 187 ? 0.662 -5.030 1.773 1.00 94.81 187 GLY A C 1
ATOM 1486 O O . GLY A 1 187 ? -0.002 -5.504 2.691 1.00 94.81 187 GLY A O 1
ATOM 1487 N N . LEU A 1 188 ? 0.106 -4.566 0.648 1.00 95.31 188 LEU A N 1
ATOM 1488 C CA . LEU A 1 188 ? -1.340 -4.538 0.403 1.00 95.31 188 LEU A CA 1
ATOM 1489 C C . LEU A 1 188 ? -1.987 -5.910 0.622 1.00 95.31 188 LEU A C 1
ATOM 1491 O O . LEU A 1 188 ? -2.963 -6.021 1.362 1.00 95.31 188 LEU A O 1
ATOM 1495 N N . GLN A 1 189 ? -1.438 -6.955 -0.005 1.00 95.75 189 GLN A N 1
ATOM 1496 C CA . GLN A 1 189 ? -1.965 -8.316 0.133 1.00 95.75 189 GLN A CA 1
ATOM 1497 C C . GLN A 1 189 ? -1.893 -8.798 1.586 1.00 95.75 189 GLN A C 1
ATOM 1499 O O . GLN A 1 189 ? -2.787 -9.496 2.053 1.00 95.75 189 GLN A O 1
ATOM 1504 N N . THR A 1 190 ? -0.860 -8.388 2.328 1.00 96.25 190 THR A N 1
ATOM 1505 C CA . THR A 1 190 ? -0.744 -8.700 3.755 1.00 96.25 190 THR A CA 1
ATOM 1506 C C . THR A 1 190 ? -1.828 -8.014 4.586 1.00 96.25 190 THR A C 1
ATOM 1508 O O . THR A 1 190 ? -2.462 -8.692 5.387 1.00 96.25 190 THR A O 1
ATOM 1511 N N . TYR A 1 191 ? -2.075 -6.713 4.400 1.00 96.88 191 TYR A N 1
ATOM 1512 C CA . TYR A 1 191 ? -3.126 -6.001 5.143 1.00 96.88 191 TYR A CA 1
ATOM 1513 C C . TYR A 1 191 ? -4.532 -6.511 4.811 1.00 96.88 191 TYR A C 1
ATOM 1515 O O . TYR A 1 191 ? -5.339 -6.669 5.725 1.00 96.88 191 TYR A O 1
ATOM 1523 N N . ARG A 1 192 ? -4.807 -6.825 3.536 1.00 96.25 192 ARG A N 1
ATOM 1524 C CA . ARG A 1 192 ? -6.078 -7.443 3.120 1.00 96.25 192 ARG A CA 1
ATOM 1525 C C . ARG A 1 192 ? -6.286 -8.798 3.787 1.00 96.25 192 ARG A C 1
ATOM 1527 O O . ARG A 1 192 ? -7.272 -8.967 4.486 1.00 96.25 192 ARG A O 1
ATOM 1534 N N . ALA A 1 193 ? -5.310 -9.701 3.677 1.00 97.50 193 ALA A N 1
ATOM 1535 C CA . ALA A 1 193 ? -5.394 -11.014 4.315 1.00 97.50 193 ALA A CA 1
ATOM 1536 C C . ALA A 1 193 ? -5.593 -10.906 5.835 1.00 97.50 193 ALA A C 1
ATOM 1538 O O . ALA A 1 193 ? -6.413 -11.617 6.400 1.00 97.50 193 ALA A O 1
ATOM 1539 N N . LEU A 1 194 ? -4.891 -9.978 6.496 1.00 97.88 194 LEU A N 1
ATOM 1540 C CA . LEU A 1 194 ? -5.046 -9.758 7.934 1.00 97.88 194 LEU A CA 1
ATOM 1541 C C . LEU A 1 194 ? -6.448 -9.290 8.319 1.00 97.88 194 LEU A C 1
ATOM 1543 O O . LEU A 1 194 ? -6.981 -9.744 9.333 1.00 97.88 194 LEU A O 1
ATOM 1547 N N . ARG A 1 195 ? -7.043 -8.398 7.521 1.00 97.44 195 ARG A N 1
ATOM 1548 C CA . ARG A 1 195 ? -8.427 -7.968 7.718 1.00 97.44 195 ARG A CA 1
ATOM 1549 C C . ARG A 1 195 ? -9.378 -9.141 7.516 1.00 97.44 195 ARG A C 1
ATOM 1551 O O . ARG A 1 195 ? -10.136 -9.427 8.430 1.00 97.44 195 ARG A O 1
ATOM 1558 N N . ASP A 1 196 ? -9.278 -9.847 6.392 1.00 97.69 196 ASP A N 1
ATOM 1559 C CA . ASP A 1 196 ? -10.162 -10.969 6.057 1.00 97.69 196 ASP A CA 1
ATOM 1560 C C . ASP A 1 196 ? -10.102 -12.068 7.134 1.00 97.69 196 ASP A C 1
ATOM 1562 O O . ASP A 1 196 ? -11.126 -12.572 7.592 1.00 97.69 196 ASP A O 1
ATOM 1566 N N . GLU A 1 197 ? -8.903 -12.436 7.592 1.00 98.06 197 GLU A N 1
ATOM 1567 C CA . GLU A 1 197 ? -8.703 -13.404 8.679 1.00 98.06 197 GLU A CA 1
ATOM 1568 C C . GLU A 1 197 ? -9.339 -12.925 9.994 1.00 98.06 197 GLU A C 1
ATOM 1570 O O . GLU A 1 197 ? -9.951 -13.714 10.719 1.00 98.06 197 GLU A O 1
ATOM 1575 N N . THR A 1 198 ? -9.220 -11.632 10.305 1.00 98.06 198 THR A N 1
ATOM 1576 C CA . THR A 1 198 ? -9.755 -11.033 11.536 1.00 98.06 198 THR A CA 1
ATOM 1577 C C . THR A 1 198 ? -11.277 -10.908 11.497 1.00 98.06 198 THR A C 1
ATOM 1579 O O . THR A 1 198 ? -11.937 -11.273 12.471 1.00 98.06 198 THR A O 1
ATOM 1582 N N . GLU A 1 199 ? -11.840 -10.470 10.371 1.00 96.81 199 GLU A N 1
ATOM 1583 C CA . GLU A 1 199 ? -13.281 -10.418 10.107 1.00 96.81 199 GLU A CA 1
ATOM 1584 C C . GLU A 1 199 ? -13.911 -11.803 10.251 1.00 96.81 199 GLU A C 1
ATOM 1586 O O . GLU A 1 199 ? -14.869 -11.977 11.005 1.00 96.81 199 GLU A O 1
ATOM 1591 N N . ASN A 1 200 ? -13.316 -12.817 9.619 1.00 98.00 200 ASN A N 1
ATOM 1592 C CA . ASN A 1 200 ? -13.800 -14.195 9.702 1.00 98.00 200 ASN A CA 1
ATOM 1593 C C . ASN A 1 200 ? -13.726 -14.762 11.126 1.00 98.00 200 ASN A C 1
ATOM 1595 O O . ASN A 1 200 ? -14.629 -15.476 11.561 1.00 98.00 200 ASN A O 1
ATOM 1599 N N . ARG A 1 201 ? -12.658 -14.453 11.867 1.00 97.62 201 ARG A N 1
ATOM 1600 C CA . ARG A 1 201 ? -12.460 -14.934 13.242 1.00 97.62 201 ARG A CA 1
ATOM 1601 C C . ARG A 1 201 ? -13.425 -14.293 14.239 1.00 97.62 201 ARG A C 1
ATOM 1603 O O . ARG A 1 201 ? -13.860 -14.962 15.175 1.00 97.62 201 ARG A O 1
ATOM 1610 N N . LEU A 1 202 ? -13.721 -13.004 14.082 1.00 96.88 202 LEU A N 1
ATOM 1611 C CA . LEU A 1 202 ? -14.534 -12.240 15.034 1.00 96.88 202 LEU A CA 1
ATOM 1612 C C . LEU A 1 202 ? -16.024 -12.209 14.671 1.00 96.88 202 LEU A C 1
ATOM 1614 O O . LEU A 1 202 ? -16.857 -12.032 15.566 1.00 96.88 202 LEU A O 1
ATOM 1618 N N . GLY A 1 203 ? -16.373 -12.407 13.398 1.00 97.25 203 GLY A N 1
ATOM 1619 C CA . GLY A 1 203 ? -17.748 -12.371 12.906 1.00 97.25 203 GLY A CA 1
ATOM 1620 C C . GLY A 1 203 ? -18.450 -11.078 13.320 1.00 97.25 203 GLY A C 1
ATOM 1621 O O . GLY A 1 203 ? -17.921 -9.987 13.142 1.00 97.25 203 GLY A O 1
ATOM 1622 N N . ASN A 1 204 ? -19.611 -11.200 13.966 1.00 96.88 204 ASN A N 1
ATOM 1623 C CA . ASN A 1 204 ? -20.405 -10.051 14.424 1.00 96.88 204 ASN A CA 1
ATOM 1624 C C . ASN A 1 204 ? -19.715 -9.173 15.481 1.00 96.88 204 ASN A C 1
ATOM 1626 O O . ASN A 1 204 ? -20.226 -8.101 15.791 1.00 96.88 204 ASN A O 1
ATOM 1630 N N . ARG A 1 205 ? -18.601 -9.624 16.075 1.00 96.81 205 ARG A N 1
ATOM 1631 C CA . ARG A 1 205 ? -17.804 -8.800 16.996 1.00 96.81 205 ARG A CA 1
ATOM 1632 C C . ARG A 1 205 ? -16.805 -7.904 16.264 1.00 96.81 205 ARG A C 1
ATOM 1634 O O . ARG A 1 205 ? -16.197 -7.059 16.905 1.00 96.81 205 ARG A O 1
ATOM 1641 N N . PHE A 1 206 ? -16.581 -8.106 14.965 1.00 95.62 206 PHE A N 1
ATOM 1642 C CA . PHE A 1 206 ? -15.625 -7.300 14.221 1.00 95.62 206 PHE A CA 1
ATOM 1643 C C . PHE A 1 206 ? -16.101 -5.850 14.102 1.00 95.62 206 PHE A C 1
ATOM 1645 O O . PHE A 1 206 ? -17.158 -5.575 13.538 1.00 95.62 206 PHE A O 1
ATOM 1652 N N . ASP A 1 207 ? -15.270 -4.931 14.586 1.00 90.44 207 ASP A N 1
ATOM 1653 C CA . ASP A 1 207 ? -15.421 -3.496 14.385 1.00 90.44 207 ASP A CA 1
ATOM 1654 C C . ASP A 1 207 ? -14.247 -2.998 13.530 1.00 90.44 207 ASP A C 1
ATOM 1656 O O . ASP A 1 207 ? -13.089 -3.005 13.960 1.00 90.44 207 ASP A O 1
ATOM 1660 N N . VAL A 1 208 ? -14.557 -2.569 12.304 1.00 88.75 208 VAL A N 1
ATOM 1661 C CA . VAL A 1 208 ? -13.569 -2.079 11.333 1.00 88.75 208 VAL A CA 1
ATOM 1662 C C . VAL A 1 208 ? -12.840 -0.826 11.823 1.00 88.75 208 VAL A C 1
ATOM 1664 O O . VAL A 1 208 ? -11.645 -0.665 11.575 1.00 88.75 208 VAL A O 1
ATOM 1667 N N . HIS A 1 209 ? -13.529 0.042 12.559 1.00 86.88 209 HIS A N 1
ATOM 1668 C CA . HIS A 1 209 ? -12.967 1.277 13.077 1.00 86.88 209 HIS A CA 1
ATOM 1669 C C . HIS A 1 209 ? -11.988 0.984 14.216 1.00 86.88 209 HIS A C 1
ATOM 1671 O O . HIS A 1 209 ? -10.849 1.455 14.177 1.00 86.88 209 HIS A O 1
ATOM 1677 N N . ALA A 1 210 ? -12.380 0.139 15.174 1.00 89.62 210 ALA A N 1
ATOM 1678 C CA . ALA A 1 210 ? -11.487 -0.307 16.245 1.00 89.62 210 ALA A CA 1
ATOM 1679 C C . ALA A 1 210 ? -10.270 -1.070 15.688 1.00 89.62 210 ALA A C 1
ATOM 1681 O O . ALA A 1 210 ? -9.144 -0.885 16.157 1.00 89.62 210 ALA A O 1
ATOM 1682 N N . TYR A 1 211 ? -10.470 -1.876 14.642 1.00 94.19 211 TYR A N 1
ATOM 1683 C CA . TYR A 1 211 ? -9.396 -2.585 13.949 1.00 94.19 211 TYR A CA 1
ATOM 1684 C C . TYR A 1 211 ? -8.391 -1.625 13.293 1.00 94.19 211 TYR A C 1
ATOM 1686 O O . TYR A 1 211 ? -7.181 -1.768 13.479 1.00 94.19 211 TYR A O 1
ATOM 1694 N N . HIS A 1 212 ? -8.857 -0.610 12.557 1.00 93.31 212 HIS A N 1
ATOM 1695 C CA . HIS A 1 212 ? -7.971 0.392 11.945 1.00 93.31 212 HIS A CA 1
ATOM 1696 C C . HIS A 1 212 ? -7.269 1.267 12.976 1.00 93.31 212 HIS A C 1
ATOM 1698 O O . HIS A 1 212 ? -6.088 1.571 12.801 1.00 93.31 212 HIS A O 1
ATOM 1704 N N . GLN A 1 213 ? -7.951 1.644 14.060 1.00 90.94 213 GLN A N 1
ATOM 1705 C CA . GLN A 1 213 ? -7.317 2.350 15.172 1.00 90.94 213 GLN A CA 1
ATOM 1706 C C . GLN A 1 213 ? -6.169 1.532 15.756 1.00 90.94 213 GLN A C 1
ATOM 1708 O O . GLN A 1 213 ? -5.063 2.055 15.880 1.00 90.94 213 GLN A O 1
ATOM 1713 N N . PHE A 1 214 ? -6.410 0.246 16.019 1.00 93.75 214 PHE A N 1
ATOM 1714 C CA . PHE A 1 214 ? -5.385 -0.670 16.492 1.00 93.75 214 PHE A CA 1
ATOM 1715 C C . PHE A 1 214 ? -4.192 -0.735 15.532 1.00 93.75 214 PHE A C 1
ATOM 1717 O O . PHE A 1 214 ? -3.063 -0.530 15.970 1.00 93.75 214 PHE A O 1
ATOM 1724 N N . LEU A 1 215 ? -4.414 -0.956 14.229 1.00 92.62 215 LEU A N 1
ATOM 1725 C CA . LEU A 1 215 ? -3.334 -1.003 13.231 1.00 92.62 215 LEU A CA 1
ATOM 1726 C C . LEU A 1 215 ? -2.489 0.278 13.202 1.00 92.62 215 LEU A C 1
ATOM 1728 O O . LEU A 1 215 ? -1.273 0.205 13.036 1.00 92.62 215 LEU A O 1
ATOM 1732 N N . LEU A 1 216 ? -3.119 1.440 13.362 1.00 87.69 216 LEU A N 1
ATOM 1733 C CA . LEU A 1 216 ? -2.426 2.724 13.405 1.00 87.69 216 LEU A CA 1
ATOM 1734 C C . LEU A 1 216 ? -1.619 2.905 14.698 1.00 87.69 216 LEU A C 1
ATOM 1736 O O . LEU A 1 216 ? -0.484 3.367 14.622 1.00 87.69 216 LEU A O 1
ATOM 1740 N N . ASP A 1 217 ? -2.145 2.482 15.850 1.00 88.25 217 ASP A N 1
ATOM 1741 C CA . ASP A 1 217 ? -1.433 2.525 17.140 1.00 88.25 217 ASP A CA 1
ATOM 1742 C C . ASP A 1 217 ? -0.267 1.534 17.220 1.00 88.25 217 ASP A C 1
ATOM 1744 O O . ASP A 1 217 ? 0.682 1.728 17.984 1.00 88.25 217 ASP A O 1
ATOM 1748 N N . LEU A 1 218 ? -0.297 0.469 16.413 1.00 88.38 218 LEU A N 1
ATOM 1749 C CA . LEU A 1 218 ? 0.873 -0.385 16.214 1.00 88.38 218 LEU A CA 1
ATOM 1750 C C . LEU A 1 218 ? 2.024 0.362 15.534 1.00 88.38 218 LEU A C 1
ATOM 1752 O O . LEU A 1 218 ? 3.189 0.027 15.769 1.00 88.38 218 LEU A O 1
ATOM 1756 N N . GLY A 1 219 ? 1.696 1.336 14.685 1.00 83.44 219 GLY A N 1
ATOM 1757 C CA . GLY A 1 219 ? 2.631 2.027 13.815 1.00 83.44 219 GLY A CA 1
ATOM 1758 C C . GLY A 1 219 ? 3.328 1.107 12.813 1.00 83.44 219 GLY A C 1
ATOM 1759 O O . GLY A 1 219 ? 2.939 -0.035 12.553 1.00 83.44 219 GLY A O 1
ATOM 1760 N N . ARG A 1 220 ? 4.402 1.621 12.215 1.00 86.12 220 ARG A N 1
ATOM 1761 C CA . ARG A 1 220 ? 5.220 0.879 11.252 1.00 86.12 220 ARG A CA 1
ATOM 1762 C C . ARG A 1 220 ? 6.085 -0.150 11.968 1.00 86.12 220 ARG A C 1
ATOM 1764 O O . ARG A 1 220 ? 6.758 0.157 12.950 1.00 86.12 220 ARG A O 1
ATOM 1771 N N . GLY A 1 221 ? 6.130 -1.354 11.406 1.00 85.94 221 GLY A N 1
ATOM 1772 C CA . GLY A 1 221 ? 6.965 -2.447 11.891 1.00 85.94 221 GLY A CA 1
ATOM 1773 C C . GLY A 1 221 ? 7.233 -3.486 10.808 1.00 85.94 221 GLY A C 1
ATOM 1774 O O . GLY A 1 221 ? 6.987 -3.266 9.624 1.00 85.94 221 GLY A O 1
ATOM 1775 N N . THR A 1 222 ? 7.751 -4.648 11.197 1.00 89.50 222 THR A N 1
ATOM 1776 C CA . THR A 1 222 ? 7.887 -5.767 10.259 1.00 89.50 222 THR A CA 1
ATOM 1777 C C . THR A 1 222 ? 6.530 -6.443 10.055 1.00 89.50 222 THR A C 1
ATOM 1779 O O . THR A 1 222 ? 5.750 -6.583 11.000 1.00 89.50 222 THR A O 1
ATOM 1782 N N . LEU A 1 223 ? 6.251 -6.922 8.839 1.00 91.00 223 LEU A N 1
ATOM 1783 C CA . LEU A 1 223 ? 5.007 -7.651 8.563 1.00 91.00 223 LEU A CA 1
ATOM 1784 C C . LEU A 1 223 ? 4.806 -8.885 9.472 1.00 91.00 223 LEU A C 1
ATOM 1786 O O . LEU A 1 223 ? 3.679 -9.099 9.906 1.00 91.00 223 LEU A O 1
ATOM 1790 N N . PRO A 1 224 ? 5.837 -9.675 9.846 1.00 92.25 224 PRO A N 1
ATOM 1791 C CA . PRO A 1 224 ? 5.668 -10.745 10.833 1.00 92.25 224 PRO A CA 1
ATOM 1792 C C . PRO A 1 224 ? 5.222 -10.256 12.219 1.00 92.25 224 PRO A C 1
ATOM 1794 O O . PRO A 1 224 ? 4.368 -10.886 12.842 1.00 92.25 224 PRO A O 1
ATOM 1797 N N . SER A 1 225 ? 5.765 -9.129 12.698 1.00 90.50 225 SER A N 1
ATOM 1798 C CA . SER A 1 225 ? 5.340 -8.527 13.969 1.00 90.50 225 SER A CA 1
ATOM 1799 C C . SER A 1 225 ? 3.884 -8.063 13.895 1.00 90.50 225 SER A C 1
ATOM 1801 O O . SER A 1 225 ? 3.090 -8.378 14.782 1.00 90.50 225 SER A O 1
ATOM 1803 N N . LEU A 1 226 ? 3.519 -7.400 12.792 1.00 92.06 226 LEU A N 1
ATOM 1804 C CA . LEU A 1 226 ? 2.149 -6.977 12.509 1.00 92.06 226 LEU A CA 1
ATOM 1805 C C . LEU A 1 226 ? 1.179 -8.167 12.538 1.00 92.06 226 LEU A C 1
ATOM 1807 O O . LEU A 1 226 ? 0.207 -8.141 13.287 1.00 92.06 226 LEU A O 1
ATOM 1811 N N . ARG A 1 227 ? 1.488 -9.246 11.801 1.00 95.25 227 ARG A N 1
ATOM 1812 C CA . ARG A 1 227 ? 0.680 -10.479 11.767 1.00 95.25 227 ARG A CA 1
ATOM 1813 C C . ARG A 1 227 ? 0.473 -11.065 13.161 1.00 95.25 227 ARG A C 1
ATOM 1815 O O . ARG A 1 227 ? -0.654 -11.367 13.539 1.00 95.25 227 ARG A O 1
ATOM 1822 N N . LYS A 1 228 ? 1.548 -11.177 13.951 1.00 95.56 228 LYS A N 1
ATOM 1823 C CA . LYS A 1 228 ? 1.480 -11.688 15.329 1.00 95.56 228 LYS A CA 1
ATOM 1824 C C . LYS A 1 228 ? 0.569 -10.833 16.212 1.00 95.56 228 LYS A C 1
ATOM 1826 O O . LYS A 1 228 ? -0.181 -11.381 17.013 1.00 95.56 228 LYS A O 1
ATOM 1831 N N . ARG A 1 229 ? 0.651 -9.506 16.093 1.00 94.94 229 ARG A N 1
ATOM 1832 C CA . ARG A 1 229 ? -0.145 -8.579 16.905 1.00 94.94 229 ARG A CA 1
ATOM 1833 C C . ARG A 1 229 ? -1.621 -8.577 16.512 1.00 94.94 229 ARG A C 1
ATOM 1835 O O . ARG A 1 229 ? -2.461 -8.628 17.400 1.00 94.94 229 ARG A O 1
ATOM 1842 N N . VAL A 1 230 ? -1.932 -8.593 15.217 1.00 96.56 230 VAL A N 1
ATOM 1843 C CA . VAL A 1 230 ? -3.314 -8.687 14.713 1.00 96.56 230 VAL A CA 1
ATOM 1844 C C . VAL A 1 230 ? -3.975 -10.009 15.104 1.00 96.56 230 VAL A C 1
ATOM 1846 O O . VAL A 1 230 ? -5.122 -10.012 15.541 1.00 96.56 230 VAL A O 1
ATOM 1849 N N . ALA A 1 231 ? -3.247 -11.127 15.042 1.00 96.19 231 ALA A N 1
ATOM 1850 C CA . ALA A 1 231 ? -3.772 -12.427 15.464 1.00 96.19 231 ALA A CA 1
ATOM 1851 C C . ALA A 1 231 ? -4.176 -12.470 16.953 1.00 96.19 231 ALA A C 1
ATOM 1853 O O . ALA A 1 231 ? -5.022 -13.276 17.329 1.00 96.19 231 ALA A O 1
ATOM 1854 N N . ALA A 1 232 ? -3.579 -11.611 17.786 1.00 95.62 232 ALA A N 1
ATOM 1855 C CA . ALA A 1 232 ? -3.869 -11.495 19.214 1.00 95.62 232 ALA A CA 1
ATOM 1856 C C . ALA A 1 232 ? -4.857 -10.362 19.556 1.00 95.62 232 ALA A C 1
ATOM 1858 O O . ALA A 1 232 ? -5.148 -10.155 20.733 1.00 95.62 232 ALA A O 1
ATOM 1859 N N . TRP A 1 233 ? -5.332 -9.603 18.565 1.00 97.06 233 TRP A N 1
ATOM 1860 C CA . TRP A 1 233 ? -6.238 -8.481 18.789 1.00 97.06 233 TRP A CA 1
ATOM 1861 C C . TRP A 1 233 ? -7.678 -8.952 19.010 1.00 97.06 233 TRP A C 1
ATOM 1863 O O . TRP A 1 233 ? -8.188 -9.809 18.283 1.00 97.06 233 TRP A O 1
ATOM 1873 N N . GLU A 1 234 ? -8.342 -8.339 19.984 1.00 94.44 234 GLU A N 1
ATOM 1874 C CA . GLU A 1 234 ? -9.769 -8.473 20.250 1.00 94.44 234 GLU A CA 1
ATOM 1875 C C . GLU A 1 234 ? -10.382 -7.068 20.357 1.00 94.44 234 GLU A C 1
ATOM 1877 O O . GLU A 1 234 ? -9.725 -6.163 20.887 1.00 94.44 234 GLU A O 1
ATOM 1882 N N . PRO A 1 235 ? -11.618 -6.873 19.870 1.00 89.75 235 PRO A N 1
ATOM 1883 C CA . PRO A 1 235 ? -12.369 -5.647 20.109 1.00 89.75 235 PRO A CA 1
ATOM 1884 C C . PRO A 1 235 ? -12.642 -5.508 21.616 1.00 89.75 235 PRO A C 1
ATOM 1886 O O . PRO A 1 235 ? -12.841 -6.518 22.300 1.00 89.75 235 PRO A O 1
ATOM 1889 N N . GLN A 1 236 ? -12.601 -4.273 22.123 1.00 77.25 236 GLN A N 1
ATOM 1890 C CA . GLN A 1 236 ? -12.911 -3.962 23.526 1.00 77.25 236 GLN A CA 1
ATOM 1891 C C . GLN A 1 236 ? -14.409 -4.057 23.816 1.00 77.25 236 GLN A C 1
ATOM 1893 O O . GLN A 1 236 ? -15.207 -3.754 22.902 1.00 77.25 236 GLN A O 1
#

Nearest PDB structures (foldseek):
  3o0y-assembly2_B  TM=8.982E-01  e=2.119E-07  Colwellia psychrerythraea 34H
  3o0y-assembly1_A  TM=8.958E-01  e=2.575E-07  Colwellia psychrerythraea 34H
  3u24-assembly1_A  TM=7.508E-01  e=8.719E-07  Shewanella oneidensis MR-1
  3iuk-assembly2_B  TM=8.456E-01  e=1.102E-05  Paenarthrobacter aurescens TC1
  3iuk-assembly1_A  TM=8.300E-01  e=1.709E-05  Paenarthrobacter aurescens TC1

Foldseek 3Di:
DQDPVVVVVLVVVVCVVVCVPPPPPDDDDDADAWDLDDPDDDDDDPDDPPDGDDDPPPVNVVVDDPLQVLLSCQLTPPPAQVLLVVLADPDDAPDDLLLQRLLRSLLSLCVCVVVVPPSSPDPNSVQVVQQLVLLLCLLCCVPVVVDDLVRSLVSCVVRHPDDPVVSVSSSVVSVVDRPNSNSNVSSNVLVVVLLVVLCVVCPVQDDPVQLVVQSSNNGGDHSVVSSVVSVVDGDD

Radius of gyration: 18.44 Å; Cα contacts (8 Å, |Δi|>4): 232; chains: 1; bounding box: 39×40×46 Å

Sequence (236 aa):
MIPREQVLVLAAQESSRLRGGLVDAGWTLTDTDCGMGTYFRDIDAIAHYADSRWIIRPAAVNSFPQVLLSPMAAHECWPGHHLQIARQPDTPWWGWANASSEGWATYAETLPHEAGIPNTDGLGYLVFHLWRAVRAVVDTGIHARGWTRSQGRAYYYDNTPLPALWVEIELAAIFAQPAMRMSHWYGLQTYRALRDETENRLGNRFDVHAYHQFLLDLGRGTLPSLRKRVAAWEPQ

Secondary structure (DSSP, 8-state):
---HHHHHHHHHHHHHHGGGTS--S-----S------SS---S--SS-TTS------HHHHHHS-GGGHHHHHHHHTSSSHHHHHHT--S----S--HHHHHHHHHHHTTHHHHTT-TTSSSHHHHHHHHHHHHHHHHHHHHHHH---HHHHHHHHHHH----HHHHHHHHHHHHHSTTTTHHHHHHHHHHHHHHHHHHHHHGGG--HHHHHHHHHHH-S--HHHHHHHHHT----

Solvent-accessible surface area (backbone atoms only — not comparable to full-atom values): 13704 Å² total; per-residue (Å²): 134,84,55,76,69,55,62,53,46,51,62,53,49,49,60,61,62,50,46,77,79,73,63,89,77,86,80,82,93,72,69,76,64,57,66,82,82,78,89,74,79,74,88,90,80,94,75,73,101,75,75,65,69,76,78,80,55,70,71,54,62,77,72,45,66,72,62,41,49,58,35,46,43,14,22,30,26,64,68,6,41,36,48,36,59,76,39,43,56,101,61,97,75,81,82,83,35,53,34,37,46,39,5,46,12,54,45,24,34,50,48,50,38,78,72,67,44,83,85,39,76,41,71,26,34,53,52,51,52,44,48,36,50,50,34,27,52,39,34,46,32,37,77,75,65,68,42,50,72,66,56,42,49,50,52,46,61,78,64,42,94,68,54,69,70,57,53,52,54,48,52,53,49,38,76,74,36,77,64,58,52,25,18,31,36,56,15,23,54,48,54,51,49,52,47,55,56,47,42,68,72,43,48,94,63,53,48,70,65,63,50,51,52,49,56,32,60,64,25,74,42,52,63,70,59,51,53,57,52,59,75,72,61,74,78,132

pLDDT: mean 72.48, std 26.5, range [21.39, 98.19]

Mean predicted aligned error: 11.33 Å